Protein AF-A0A945HHT9-F1 (afdb_monomer)

Structure (mmCIF, N/CA/C/O backbone):
data_AF-A0A945HHT9-F1
#
_entry.id   AF-A0A945HHT9-F1
#
loop_
_atom_site.group_PDB
_atom_site.id
_atom_site.type_symbol
_atom_site.label_atom_id
_atom_site.label_alt_id
_atom_site.label_comp_id
_atom_site.label_asym_id
_atom_site.label_entity_id
_atom_site.label_seq_id
_atom_site.pdbx_PDB_ins_code
_atom_site.Cartn_x
_atom_site.Cartn_y
_atom_site.Cartn_z
_atom_site.occupancy
_atom_site.B_iso_or_equiv
_atom_site.auth_seq_id
_atom_site.auth_comp_id
_atom_site.auth_asym_id
_atom_site.auth_atom_id
_atom_site.pdbx_PDB_model_num
ATOM 1 N N . CYS A 1 1 ? -1.616 1.714 -22.280 1.00 90.00 1 CYS A N 1
ATOM 2 C CA . CYS A 1 1 ? -0.547 2.684 -21.944 1.00 90.00 1 CYS A CA 1
ATOM 3 C C . CYS A 1 1 ? 0.685 2.383 -22.790 1.00 90.00 1 CYS A C 1
ATOM 5 O O . CYS A 1 1 ? 0.925 1.208 -23.025 1.00 90.00 1 CYS A O 1
ATOM 7 N N . HIS A 1 2 ? 1.462 3.390 -23.207 1.00 92.81 2 HIS A N 1
ATOM 8 C CA . HIS A 1 2 ? 2.742 3.173 -23.911 1.00 92.81 2 HIS A CA 1
ATOM 9 C C . HIS A 1 2 ? 3.872 2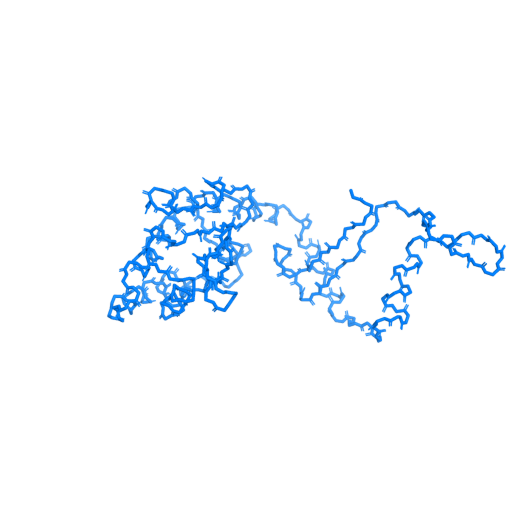.733 -22.960 1.00 92.81 2 HIS A C 1
ATOM 11 O O . HIS A 1 2 ? 4.719 1.923 -23.316 1.00 92.81 2 HIS A O 1
ATOM 17 N N . VAL A 1 3 ? 3.865 3.262 -21.731 1.00 96.44 3 VAL A N 1
ATOM 18 C CA . VAL A 1 3 ? 4.835 2.967 -20.667 1.00 96.44 3 VAL A CA 1
ATOM 19 C C . VAL A 1 3 ? 4.071 2.736 -19.366 1.00 96.44 3 VAL A C 1
ATOM 21 O O . VAL A 1 3 ? 3.060 3.399 -19.115 1.00 96.44 3 VAL A O 1
ATOM 24 N N . VAL A 1 4 ? 4.545 1.804 -18.541 1.00 97.94 4 VAL A N 1
ATOM 25 C CA . VAL A 1 4 ? 4.015 1.520 -17.202 1.00 97.94 4 VAL A CA 1
ATOM 26 C C . VAL A 1 4 ? 5.151 1.630 -16.195 1.00 97.94 4 VAL A C 1
ATOM 28 O O . VAL A 1 4 ? 6.163 0.945 -16.317 1.00 97.94 4 VAL A O 1
ATOM 31 N N . THR A 1 5 ? 4.987 2.470 -15.178 1.00 98.12 5 THR A N 1
ATOM 32 C CA . THR A 1 5 ? 5.901 2.512 -14.034 1.00 98.12 5 THR A CA 1
ATOM 33 C C . THR A 1 5 ? 5.236 1.880 -12.823 1.00 98.12 5 THR A C 1
ATOM 35 O O . THR A 1 5 ? 4.020 1.946 -12.649 1.00 98.12 5 THR A O 1
ATOM 38 N N . THR A 1 6 ? 6.022 1.220 -11.981 1.00 98.38 6 THR A N 1
ATOM 39 C CA . THR A 1 6 ? 5.491 0.613 -10.759 1.00 98.38 6 THR A CA 1
ATOM 40 C C . THR A 1 6 ? 6.557 0.503 -9.684 1.00 98.38 6 THR A C 1
ATOM 42 O O . THR A 1 6 ? 7.753 0.449 -9.970 1.00 98.38 6 THR A O 1
ATOM 45 N N . THR A 1 7 ? 6.116 0.459 -8.430 1.00 98.31 7 THR A N 1
ATOM 46 C CA . THR A 1 7 ? 6.968 0.117 -7.292 1.00 98.31 7 THR A CA 1
ATOM 47 C C . THR A 1 7 ? 6.875 -1.363 -6.973 1.00 98.31 7 THR A C 1
ATOM 49 O O . THR A 1 7 ? 5.791 -1.933 -7.028 1.00 98.31 7 THR A O 1
ATOM 52 N N . THR A 1 8 ? 7.966 -1.959 -6.508 1.00 98.31 8 THR A N 1
ATOM 53 C CA . THR A 1 8 ? 8.017 -3.406 -6.250 1.00 98.31 8 THR A CA 1
ATOM 54 C C . THR A 1 8 ? 7.592 -3.829 -4.841 1.00 98.31 8 THR A C 1
ATOM 56 O O . THR A 1 8 ? 7.413 -5.013 -4.614 1.00 98.31 8 THR A O 1
ATOM 59 N N . HIS A 1 9 ? 7.377 -2.896 -3.906 1.00 97.38 9 HIS A N 1
ATOM 60 C CA . HIS A 1 9 ? 7.215 -3.190 -2.467 1.00 97.38 9 HIS A CA 1
ATOM 61 C C . HIS A 1 9 ? 5.794 -3.088 -1.903 1.00 97.38 9 HIS A C 1
ATOM 63 O O . HIS A 1 9 ? 5.598 -3.300 -0.712 1.00 97.38 9 HIS A O 1
ATOM 69 N N . LYS A 1 10 ? 4.813 -2.663 -2.706 1.00 97.44 10 LYS A N 1
ATOM 70 C CA . LYS A 1 10 ? 3.432 -2.482 -2.232 1.00 97.44 10 LYS A CA 1
ATOM 71 C C . LYS A 1 10 ? 2.663 -3.797 -2.350 1.00 97.44 10 LYS A C 1
ATOM 73 O O . LYS A 1 10 ? 3.053 -4.794 -1.760 1.00 97.44 10 LYS A O 1
ATOM 78 N N . THR A 1 11 ? 1.610 -3.830 -3.160 1.00 97.38 11 THR A N 1
ATOM 79 C CA . THR A 1 11 ? 0.825 -5.043 -3.413 1.00 97.38 11 THR A CA 1
ATOM 80 C C . THR A 1 11 ? 1.652 -6.172 -4.029 1.00 97.38 11 THR A C 1
ATOM 82 O O . THR A 1 11 ? 1.325 -7.325 -3.798 1.00 97.38 11 THR A O 1
ATOM 85 N N . LEU A 1 12 ? 2.753 -5.856 -4.728 1.00 97.25 12 LEU A N 1
ATOM 86 C CA . LEU A 1 12 ? 3.697 -6.846 -5.266 1.00 97.25 12 LEU A CA 1
ATOM 87 C C . LEU A 1 12 ? 4.582 -7.517 -4.193 1.00 97.25 12 LEU A C 1
ATOM 89 O O . LEU A 1 12 ? 5.255 -8.492 -4.493 1.00 97.25 12 LEU A O 1
ATOM 93 N N . ARG A 1 13 ? 4.596 -7.002 -2.954 1.00 95.88 13 ARG A N 1
ATOM 94 C CA . ARG A 1 13 ? 5.267 -7.606 -1.784 1.00 95.88 13 ARG A CA 1
ATOM 95 C C . ARG A 1 13 ? 6.780 -7.874 -1.935 1.00 95.88 13 ARG A C 1
ATOM 97 O O . ARG A 1 13 ? 7.355 -8.633 -1.167 1.00 95.88 13 ARG A O 1
ATOM 104 N N . GLY A 1 14 ? 7.445 -7.227 -2.887 1.00 96.75 14 GLY A N 1
ATOM 105 C CA . GLY A 1 14 ? 8.888 -7.325 -3.097 1.00 96.75 14 GLY A CA 1
ATOM 106 C C . GLY A 1 14 ? 9.713 -6.276 -2.337 1.00 96.75 14 GLY A C 1
ATOM 107 O O . GLY A 1 14 ? 9.210 -5.568 -1.460 1.00 96.75 14 GLY A O 1
ATOM 108 N N . PRO A 1 15 ? 11.002 -6.112 -2.682 1.00 98.06 15 PRO A N 1
ATOM 109 C CA . PRO A 1 15 ? 11.867 -5.121 -2.047 1.00 98.06 15 PRO A CA 1
ATOM 110 C C . PRO A 1 15 ? 11.505 -3.694 -2.478 1.00 98.06 15 PRO A C 1
ATOM 112 O O . PRO A 1 15 ? 10.834 -3.468 -3.492 1.00 98.06 15 PRO A O 1
ATOM 115 N N . ARG A 1 16 ? 12.001 -2.689 -1.746 1.00 98.31 16 ARG A N 1
ATOM 116 C CA . ARG A 1 16 ? 11.852 -1.276 -2.129 1.00 98.31 16 ARG A CA 1
ATOM 117 C C . ARG A 1 16 ? 12.629 -0.982 -3.415 1.00 98.31 16 ARG A C 1
ATOM 119 O O . ARG A 1 16 ? 13.850 -0.967 -3.428 1.00 98.31 16 ARG A O 1
ATOM 126 N N . GLY A 1 17 ? 11.901 -0.712 -4.493 1.00 97.31 17 GLY A N 1
ATOM 127 C CA . GLY A 1 17 ? 12.448 -0.293 -5.778 1.00 97.31 17 GLY A CA 1
ATOM 128 C C . GLY A 1 17 ? 11.341 0.056 -6.77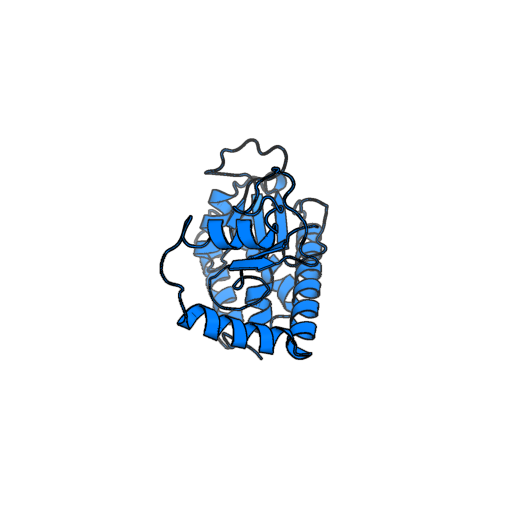2 1.00 97.31 17 GLY A C 1
ATOM 129 O O . GLY A 1 17 ? 10.156 0.042 -6.419 1.00 97.31 17 GLY A O 1
ATOM 130 N N . GLY A 1 18 ? 11.742 0.371 -8.004 1.00 97.38 18 GLY A N 1
ATOM 131 C CA . GLY A 1 18 ? 10.841 0.658 -9.119 1.00 97.38 18 GLY A CA 1
ATOM 132 C C . GLY A 1 18 ? 11.159 -0.144 -10.381 1.00 97.38 18 GLY A C 1
ATOM 133 O O . GLY A 1 18 ? 12.223 -0.769 -10.475 1.00 97.38 18 GLY A O 1
ATOM 134 N N . LEU A 1 19 ? 10.218 -0.114 -11.322 1.00 97.81 19 LEU A N 1
ATOM 135 C CA . LEU A 1 19 ? 10.317 -0.629 -12.687 1.00 97.81 19 LEU A CA 1
ATOM 136 C C . LEU A 1 19 ? 9.775 0.416 -13.664 1.00 97.81 19 LEU A C 1
ATOM 138 O O . LEU A 1 19 ? 8.817 1.125 -13.340 1.00 97.81 19 LEU A O 1
ATOM 142 N N . ILE A 1 20 ? 10.357 0.454 -14.860 1.00 98.12 20 ILE A N 1
ATOM 143 C CA . ILE A 1 20 ? 9.815 1.143 -16.030 1.00 98.12 20 ILE A CA 1
ATOM 144 C C . ILE A 1 20 ? 9.667 0.077 -17.110 1.00 98.12 20 ILE A C 1
ATOM 146 O O . ILE A 1 20 ? 10.656 -0.507 -17.542 1.00 98.12 20 ILE A O 1
ATOM 150 N N . LEU A 1 21 ? 8.428 -0.218 -17.483 1.00 97.12 21 LEU A N 1
ATOM 151 C CA . LEU A 1 21 ? 8.07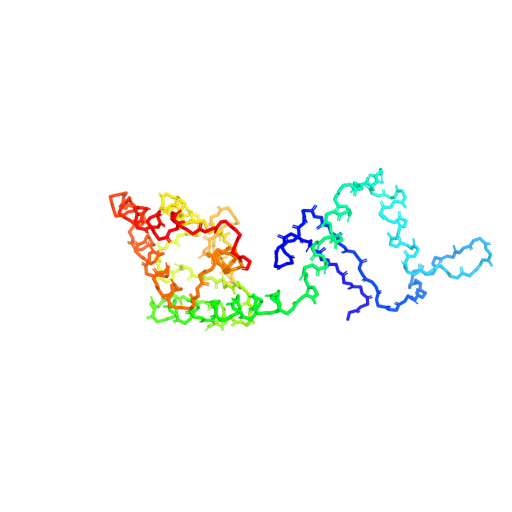5 -1.252 -18.444 1.00 97.12 21 LEU A CA 1
ATOM 152 C C . LEU A 1 21 ? 7.534 -0.599 -19.709 1.00 97.12 21 LEU A C 1
ATOM 154 O O . LEU A 1 21 ? 6.759 0.359 -19.654 1.00 97.12 21 LEU A O 1
ATOM 158 N N . MET A 1 22 ? 7.923 -1.157 -20.844 1.00 95.75 22 MET A N 1
ATOM 159 C CA . MET A 1 22 ? 7.458 -0.771 -22.166 1.00 95.75 22 MET A CA 1
ATOM 160 C C . MET A 1 22 ? 7.027 -2.048 -22.874 1.00 95.75 22 MET A C 1
ATOM 162 O O . MET A 1 22 ? 7.782 -3.016 -22.876 1.00 95.75 22 MET A O 1
ATOM 166 N N . GLY A 1 23 ? 5.797 -2.065 -23.387 1.00 91.38 23 GLY A N 1
ATOM 167 C CA . GLY A 1 23 ? 5.263 -3.237 -24.081 1.00 91.38 23 GLY A CA 1
ATOM 168 C C . GLY A 1 23 ? 5.940 -3.416 -25.435 1.00 91.38 23 GLY A C 1
ATOM 169 O O . GLY A 1 23 ? 6.723 -4.338 -25.626 1.00 91.38 23 GLY A O 1
ATOM 170 N N . GLU A 1 24 ? 5.668 -2.489 -26.349 1.00 94.56 24 GLU A N 1
ATOM 171 C CA . GLU A 1 24 ? 6.334 -2.405 -27.646 1.00 94.56 24 GLU A CA 1
ATOM 172 C C . GLU A 1 24 ? 7.241 -1.173 -27.670 1.00 94.56 24 GLU A C 1
ATOM 174 O O . GLU A 1 24 ? 6.836 -0.094 -27.232 1.00 94.56 24 GLU A O 1
ATOM 179 N N . ASP A 1 25 ? 8.473 -1.339 -28.151 1.00 96.31 25 ASP A N 1
ATOM 180 C CA . ASP A 1 25 ? 9.432 -0.244 -28.278 1.00 96.31 25 ASP A CA 1
ATOM 181 C C . ASP A 1 25 ? 9.244 0.498 -29.604 1.00 96.31 25 ASP A C 1
ATOM 183 O O . ASP A 1 25 ? 9.200 -0.099 -30.679 1.00 96.31 25 ASP A O 1
ATOM 187 N N . PHE A 1 26 ? 9.158 1.822 -29.536 1.00 96.38 26 PHE A N 1
ATOM 188 C CA . PHE A 1 26 ? 8.764 2.674 -30.657 1.00 96.38 26 PHE A CA 1
ATOM 189 C C . PHE A 1 26 ? 9.753 3.820 -30.871 1.00 96.38 26 PHE A C 1
ATOM 191 O O . PHE A 1 26 ? 10.607 4.105 -30.029 1.00 96.38 26 PHE A O 1
ATOM 198 N N . GLU A 1 27 ? 9.667 4.474 -32.029 1.00 97.12 27 GLU A N 1
ATOM 199 C CA . GLU A 1 27 ? 10.496 5.646 -32.308 1.00 97.12 27 GLU A CA 1
ATOM 200 C C . GLU A 1 27 ? 10.128 6.804 -31.389 1.00 97.12 27 GLU A C 1
ATOM 202 O O . GLU A 1 27 ? 8.952 7.112 -31.193 1.00 97.12 27 GLU A O 1
ATOM 207 N N . ASN A 1 28 ? 11.133 7.475 -30.829 1.00 95.44 28 ASN A N 1
ATOM 208 C CA . ASN A 1 28 ? 10.851 8.594 -29.944 1.00 95.44 28 ASN A CA 1
ATOM 209 C C . ASN A 1 28 ? 10.102 9.726 -30.686 1.00 95.44 28 ASN A C 1
ATOM 211 O O . ASN A 1 28 ? 10.505 10.111 -31.788 1.00 95.44 28 ASN A O 1
ATOM 215 N N . PRO A 1 29 ? 9.071 10.332 -30.069 1.00 95.12 29 PRO A N 1
ATOM 216 C CA . PRO A 1 29 ? 8.273 11.383 -30.703 1.00 95.12 29 PRO A CA 1
ATOM 217 C C . PRO A 1 29 ? 8.985 12.746 -30.740 1.00 95.12 29 PRO A C 1
ATOM 219 O O . PRO A 1 29 ? 8.449 13.709 -31.278 1.00 95.12 29 PRO A O 1
ATOM 222 N N . PHE A 1 30 ? 10.186 12.851 -30.163 1.00 96.50 30 PHE A N 1
ATOM 223 C CA . PHE A 1 30 ? 10.922 14.107 -29.999 1.00 96.50 30 PHE A CA 1
ATOM 224 C C . PHE A 1 30 ? 11.880 14.400 -31.162 1.00 96.50 30 PHE A C 1
ATOM 226 O O . PHE A 1 30 ? 12.620 15.380 -31.122 1.00 96.50 30 PHE A O 1
ATOM 233 N N . GLY A 1 31 ? 11.920 13.532 -32.179 1.00 96.44 31 GLY A N 1
ATOM 234 C CA . GLY A 1 31 ? 12.817 13.685 -33.324 1.00 96.44 31 GLY A CA 1
ATOM 235 C C . GLY A 1 31 ? 14.297 13.484 -32.982 1.00 96.44 31 GLY A C 1
ATOM 236 O O . GLY A 1 31 ? 15.161 13.829 -33.790 1.00 96.44 31 GLY A O 1
ATOM 237 N N . LEU A 1 32 ? 14.616 12.934 -31.802 1.00 96.69 32 LEU A N 1
ATOM 238 C CA . LEU A 1 32 ? 15.996 12.721 -31.374 1.00 96.69 32 LEU A CA 1
ATOM 239 C C . LEU A 1 32 ? 16.617 11.595 -32.197 1.00 96.69 32 LEU A C 1
ATOM 241 O O . LEU A 1 32 ? 16.108 10.473 -32.227 1.00 96.69 32 LEU A O 1
ATOM 245 N N . LYS A 1 33 ? 17.736 11.894 -32.852 1.00 97.12 33 LYS A N 1
ATOM 246 C CA . LYS A 1 33 ? 18.411 10.980 -33.775 1.00 97.12 33 LYS A CA 1
ATOM 247 C C . LYS A 1 33 ? 19.726 10.454 -33.208 1.00 97.12 33 LYS A C 1
ATOM 249 O O . LYS A 1 33 ? 20.361 11.069 -32.348 1.00 97.12 33 LYS A O 1
ATOM 254 N N . LEU A 1 34 ? 20.124 9.281 -33.681 1.00 93.94 34 LEU A N 1
ATOM 255 C CA . LEU A 1 34 ? 21.485 8.772 -33.588 1.00 93.94 34 LEU A CA 1
ATOM 256 C C . LEU A 1 34 ? 22.391 9.539 -34.567 1.00 93.94 34 LEU A C 1
ATOM 258 O O . LEU A 1 34 ? 21.921 10.256 -35.449 1.00 93.94 34 LEU A O 1
ATOM 262 N N . LYS A 1 35 ? 23.713 9.371 -34.435 1.00 94.19 35 LYS A N 1
ATOM 263 C CA . LYS A 1 35 ? 24.693 10.032 -35.321 1.00 94.19 35 LYS A CA 1
ATOM 264 C C . LYS A 1 35 ? 24.531 9.651 -36.799 1.00 94.19 35 LYS A C 1
ATOM 266 O O . LYS A 1 35 ? 24.884 10.437 -37.664 1.00 94.19 35 LYS A O 1
ATOM 271 N N . ASN A 1 36 ? 23.983 8.470 -37.080 1.00 95.12 36 ASN A N 1
ATOM 272 C CA . ASN A 1 36 ? 23.690 7.985 -38.432 1.00 95.12 36 ASN A CA 1
ATOM 273 C C . ASN A 1 36 ? 22.358 8.524 -39.005 1.00 95.12 36 ASN A C 1
ATOM 275 O O . ASN A 1 36 ? 21.948 8.105 -40.081 1.00 95.12 36 ASN A O 1
ATOM 279 N N . GLY A 1 37 ? 21.658 9.411 -38.288 1.00 95.06 37 GLY A N 1
ATOM 280 C CA . GLY A 1 37 ? 20.418 10.043 -38.741 1.00 95.06 37 GLY A CA 1
ATOM 281 C C . GLY A 1 37 ? 19.130 9.256 -38.472 1.00 95.06 37 GLY A C 1
ATOM 282 O O . GLY A 1 37 ? 18.051 9.830 -38.643 1.00 95.06 37 GLY A O 1
ATOM 283 N N . SER A 1 38 ? 19.198 8.000 -38.010 1.00 96.00 38 SER A N 1
ATOM 284 C CA . SER A 1 38 ? 18.002 7.248 -37.605 1.00 96.00 38 SER A CA 1
ATOM 285 C C . SER A 1 38 ? 17.458 7.765 -36.272 1.00 96.00 38 SER A C 1
ATOM 287 O O . SER A 1 38 ? 18.212 8.285 -35.447 1.00 96.00 38 SER A O 1
ATOM 289 N N . LEU A 1 39 ? 16.155 7.626 -36.032 1.00 97.19 39 LEU A N 1
ATOM 290 C CA . LEU A 1 39 ? 15.566 7.989 -34.744 1.00 97.19 39 LEU A CA 1
ATOM 291 C C . LEU A 1 39 ? 16.070 7.054 -33.632 1.00 97.19 39 LEU A C 1
ATOM 293 O O . LEU A 1 39 ? 16.422 5.896 -33.863 1.00 97.19 39 LEU A O 1
ATOM 297 N N . LYS A 1 40 ? 16.188 7.596 -32.417 1.00 96.75 40 LYS A N 1
ATOM 298 C CA . LYS A 1 40 ? 16.427 6.794 -31.216 1.00 96.75 40 LYS A CA 1
ATOM 299 C C . LYS A 1 40 ? 15.131 6.087 -30.825 1.00 96.75 40 LYS A C 1
ATOM 301 O O . LYS A 1 40 ? 14.069 6.710 -30.787 1.00 96.75 40 LYS A O 1
ATOM 306 N N . LYS A 1 41 ? 15.230 4.827 -30.418 1.00 97.06 41 LYS A N 1
ATOM 307 C CA . LYS A 1 41 ? 14.116 4.150 -29.754 1.00 97.06 41 LYS A CA 1
ATOM 308 C C . LYS A 1 41 ? 13.766 4.822 -28.429 1.00 97.06 41 LYS A C 1
ATOM 310 O O . LYS A 1 41 ? 14.643 5.367 -27.749 1.00 97.06 41 LYS A O 1
ATOM 315 N N . MET A 1 42 ? 12.495 4.770 -28.046 1.00 97.31 42 MET A N 1
ATOM 316 C CA . MET A 1 42 ? 12.024 5.328 -26.783 1.00 97.31 42 MET A CA 1
ATOM 317 C C . MET A 1 42 ? 12.676 4.615 -25.589 1.00 97.31 42 MET A C 1
ATOM 319 O O . MET A 1 42 ? 13.069 5.281 -24.629 1.00 97.31 42 MET A O 1
ATOM 323 N N . SER A 1 43 ? 12.896 3.298 -25.673 1.00 96.62 43 SER A N 1
ATOM 324 C CA . SER A 1 43 ? 13.652 2.539 -24.664 1.00 96.62 43 SER A CA 1
ATOM 325 C C . SER A 1 43 ? 15.060 3.101 -24.426 1.00 96.62 43 SER A C 1
ATOM 327 O O . SER A 1 43 ? 15.493 3.232 -23.281 1.00 96.62 43 SER A O 1
ATOM 329 N N . SER A 1 44 ? 15.758 3.515 -25.490 1.00 96.50 44 SER A N 1
ATOM 330 C CA . SER A 1 44 ? 17.092 4.115 -25.399 1.00 96.50 44 SER A CA 1
ATOM 331 C C . SER A 1 44 ? 17.059 5.427 -24.621 1.00 96.50 44 SER A C 1
ATOM 333 O O . SER A 1 44 ? 17.925 5.658 -23.778 1.00 96.50 44 SER A O 1
ATOM 335 N N . LEU A 1 45 ? 16.045 6.266 -24.852 1.00 97.06 45 LEU A N 1
ATOM 336 C CA . LEU A 1 45 ? 15.885 7.514 -24.107 1.00 97.06 45 LEU A CA 1
ATOM 337 C C . LEU A 1 45 ? 15.587 7.266 -22.627 1.00 97.06 45 LEU A C 1
ATOM 339 O O . LEU A 1 45 ? 16.169 7.935 -21.777 1.00 97.06 45 LEU A O 1
ATOM 343 N N . ILE A 1 46 ? 14.726 6.294 -22.314 1.00 97.06 46 ILE A N 1
ATOM 344 C CA . ILE A 1 46 ? 14.407 5.920 -20.929 1.00 97.06 46 ILE A CA 1
ATOM 345 C C . ILE A 1 46 ? 15.651 5.390 -20.213 1.00 97.06 46 ILE A C 1
ATOM 347 O O . ILE A 1 46 ? 15.961 5.848 -19.115 1.00 97.06 46 ILE A O 1
ATOM 351 N N . ASN A 1 47 ? 16.389 4.471 -20.838 1.00 97.25 47 ASN A N 1
ATOM 352 C CA . ASN A 1 47 ? 17.606 3.911 -20.253 1.00 97.25 47 ASN A CA 1
ATOM 353 C C . ASN A 1 47 ? 18.647 5.004 -19.994 1.00 97.25 47 ASN A C 1
ATOM 355 O O . ASN A 1 47 ? 19.184 5.059 -18.893 1.00 97.25 47 ASN A O 1
ATOM 359 N N . LEU A 1 48 ? 18.854 5.921 -20.949 1.00 96.75 48 LEU A N 1
ATOM 360 C CA . LEU A 1 48 ? 19.756 7.068 -20.784 1.00 96.75 48 LEU A CA 1
ATOM 361 C C . LEU A 1 48 ? 19.310 8.019 -19.668 1.00 96.75 48 LEU A C 1
ATOM 363 O O . LEU A 1 48 ? 20.152 8.550 -18.944 1.00 96.75 48 LEU A O 1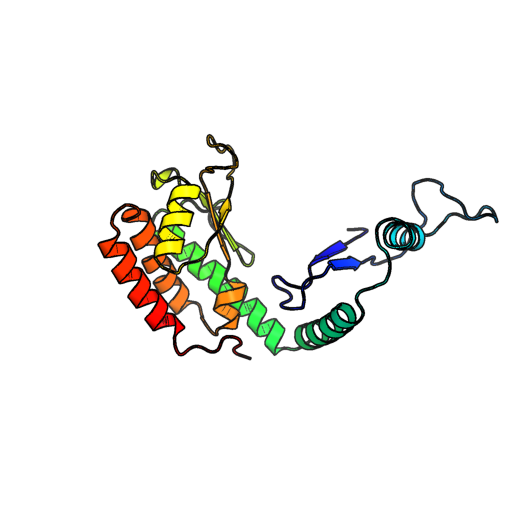
ATOM 367 N N . ALA A 1 49 ? 18.000 8.232 -19.515 1.00 97.38 49 ALA A N 1
ATOM 368 C CA . ALA A 1 49 ? 17.455 9.038 -18.430 1.00 97.38 49 ALA A CA 1
ATOM 369 C C . ALA A 1 49 ? 17.705 8.390 -17.059 1.00 97.38 49 ALA A C 1
ATOM 371 O O . ALA A 1 49 ? 17.964 9.109 -16.097 1.00 97.38 49 ALA A O 1
ATOM 372 N N . VAL A 1 50 ? 17.676 7.058 -16.955 1.00 97.94 50 VAL A N 1
ATOM 373 C CA . VAL A 1 50 ? 18.059 6.349 -15.724 1.00 97.94 50 VAL A CA 1
ATOM 374 C C . VAL A 1 50 ? 19.566 6.456 -15.508 1.00 97.94 50 VAL A C 1
ATOM 376 O O . VAL A 1 50 ? 19.989 7.058 -14.527 1.00 97.94 50 VAL A O 1
ATOM 379 N N . PHE A 1 51 ? 20.367 5.942 -16.440 1.00 97.56 51 PHE A N 1
ATOM 380 C CA . PHE A 1 51 ? 21.825 5.995 -16.403 1.00 97.56 51 PHE A CA 1
ATOM 381 C C . PHE A 1 51 ? 22.377 6.347 -17.794 1.00 97.56 51 PHE A C 1
ATOM 383 O O . PHE A 1 51 ? 22.033 5.683 -18.773 1.00 97.56 51 PHE A O 1
ATOM 390 N N . PRO A 1 52 ? 23.266 7.346 -17.918 1.00 96.75 52 PRO A N 1
ATOM 391 C CA . PRO A 1 52 ? 23.920 8.109 -16.849 1.00 96.75 52 PRO A CA 1
ATOM 392 C C . PRO A 1 52 ? 23.124 9.337 -16.362 1.00 96.75 52 PRO A C 1
ATOM 394 O O . PRO A 1 52 ? 23.686 10.188 -15.683 1.00 96.75 52 PRO A O 1
ATOM 397 N N . GLY A 1 53 ? 21.848 9.482 -16.741 1.00 97.44 53 GLY A N 1
ATOM 398 C CA . GLY A 1 53 ? 21.078 10.709 -16.516 1.00 97.44 53 GLY A CA 1
ATOM 399 C C . GLY A 1 53 ? 20.826 11.065 -15.048 1.00 97.44 53 GLY A C 1
ATOM 400 O O . GLY A 1 53 ? 21.216 12.142 -14.609 1.00 97.44 53 GLY A O 1
ATOM 401 N N . ASN A 1 54 ? 20.142 10.193 -14.300 1.00 97.75 54 ASN A N 1
ATOM 402 C CA . ASN A 1 54 ? 19.683 10.495 -12.934 1.00 97.75 54 ASN A CA 1
ATOM 403 C C . ASN A 1 54 ? 20.319 9.615 -11.852 1.00 97.75 54 ASN A C 1
ATOM 405 O O . ASN A 1 54 ? 20.298 9.978 -10.677 1.00 97.75 54 ASN A O 1
ATOM 409 N N . GLN A 1 55 ? 20.821 8.437 -12.212 1.00 97.88 55 GLN A N 1
ATOM 410 C CA . GLN A 1 55 ? 21.352 7.449 -11.277 1.00 97.88 55 GLN A CA 1
ATOM 411 C C . GLN A 1 55 ? 22.797 7.081 -11.618 1.00 97.88 55 GLN A C 1
ATOM 413 O O . GLN A 1 55 ? 23.254 7.273 -12.742 1.00 97.88 55 GLN A O 1
ATOM 418 N N . GLY A 1 56 ? 23.505 6.555 -10.613 1.00 97.25 56 GLY A N 1
ATOM 419 C CA . GLY A 1 56 ? 24.843 5.978 -10.739 1.00 97.25 56 GLY A CA 1
ATOM 420 C C . GLY A 1 56 ? 24.797 4.451 -10.837 1.00 97.25 56 GLY A C 1
ATOM 421 O O . GLY A 1 56 ? 24.010 3.892 -11.596 1.00 97.25 56 GLY A O 1
ATOM 422 N N . GLY A 1 57 ? 25.642 3.773 -10.055 1.00 97.19 57 GLY A N 1
ATOM 423 C CA . GLY A 1 57 ? 25.706 2.310 -10.036 1.00 97.19 57 GLY A CA 1
ATOM 424 C C . GLY A 1 57 ? 24.393 1.651 -9.569 1.00 97.19 57 GLY A C 1
ATOM 425 O O . GLY A 1 57 ? 23.782 2.131 -8.608 1.00 97.19 57 GLY A O 1
ATOM 426 N N . PRO A 1 58 ? 23.952 0.557 -10.216 1.00 97.44 58 PRO A N 1
ATOM 427 C CA . PRO A 1 58 ? 22.741 -0.160 -9.831 1.00 97.44 58 PRO A CA 1
ATOM 428 C C . PRO A 1 58 ? 22.883 -0.861 -8.471 1.00 97.44 58 PRO A C 1
ATOM 430 O O . PRO A 1 58 ? 23.961 -1.294 -8.065 1.00 97.44 58 PRO A O 1
ATOM 433 N N . LEU A 1 59 ? 21.759 -1.021 -7.768 1.00 98.12 59 LEU A N 1
ATOM 434 C CA . LEU A 1 59 ? 21.691 -1.771 -6.511 1.00 98.12 59 LEU A CA 1
ATOM 435 C C . LEU A 1 59 ? 21.413 -3.254 -6.795 1.00 98.12 59 LEU A C 1
ATOM 437 O O . LEU A 1 59 ? 20.271 -3.707 -6.700 1.00 98.12 59 LEU A O 1
ATOM 441 N N . GLU A 1 60 ? 22.456 -4.012 -7.138 1.00 98.38 60 GLU A N 1
ATOM 442 C CA . GLU A 1 60 ? 22.328 -5.414 -7.579 1.00 98.38 60 GLU A CA 1
ATOM 443 C C . GLU A 1 60 ? 21.622 -6.324 -6.561 1.00 98.38 60 GLU A C 1
ATOM 445 O O . GLU A 1 60 ? 20.798 -7.158 -6.926 1.00 98.38 60 GLU A O 1
ATOM 450 N N . HIS A 1 61 ? 21.835 -6.104 -5.262 1.00 98.31 61 HIS A N 1
ATOM 451 C CA . HIS A 1 61 ? 21.130 -6.833 -4.201 1.00 98.31 61 HIS A CA 1
ATOM 452 C C . HIS A 1 61 ? 19.606 -6.599 -4.226 1.00 98.31 61 HIS A C 1
ATOM 454 O O . HIS A 1 61 ? 18.827 -7.516 -3.966 1.00 98.31 61 HIS A O 1
ATOM 460 N N . VAL A 1 62 ? 19.155 -5.392 -4.591 1.00 98.50 62 VAL A N 1
ATOM 461 C CA . VAL A 1 62 ? 17.726 -5.089 -4.768 1.00 98.50 62 VAL A CA 1
ATOM 462 C C . VAL A 1 62 ? 17.201 -5.720 -6.057 1.00 98.50 62 VAL A C 1
ATOM 464 O O . VAL A 1 62 ? 16.071 -6.203 -6.073 1.00 98.50 62 VAL A O 1
ATOM 467 N N . ILE A 1 63 ? 17.995 -5.735 -7.131 1.00 98.56 63 ILE A N 1
ATOM 468 C CA . ILE A 1 63 ? 17.626 -6.388 -8.398 1.00 98.56 63 ILE A CA 1
ATOM 469 C C . ILE A 1 63 ? 17.437 -7.896 -8.181 1.00 98.56 63 ILE A C 1
ATOM 471 O O . ILE A 1 63 ? 16.400 -8.437 -8.568 1.00 98.56 63 ILE A O 1
ATOM 475 N N . ALA A 1 64 ? 18.356 -8.552 -7.470 1.00 98.56 64 ALA A N 1
ATOM 476 C CA . ALA A 1 64 ? 18.232 -9.960 -7.097 1.00 98.56 64 ALA A CA 1
ATOM 477 C C . ALA A 1 64 ? 16.976 -10.225 -6.245 1.00 98.56 64 ALA A C 1
ATOM 479 O O . ALA A 1 64 ? 16.199 -11.131 -6.546 1.00 98.56 64 ALA A O 1
ATOM 480 N N . ALA A 1 65 ? 16.708 -9.392 -5.234 1.00 98.50 65 ALA A N 1
ATOM 481 C CA . ALA A 1 65 ? 15.505 -9.524 -4.409 1.00 98.50 65 ALA A CA 1
ATOM 482 C C . ALA A 1 65 ? 14.199 -9.311 -5.206 1.00 98.50 65 ALA A C 1
ATOM 484 O O . ALA A 1 65 ? 13.188 -9.951 -4.913 1.00 98.50 65 ALA A O 1
ATOM 485 N N . LYS A 1 66 ? 14.199 -8.458 -6.243 1.00 98.50 66 LYS A N 1
ATOM 486 C CA . LYS A 1 66 ? 13.049 -8.315 -7.155 1.00 98.50 66 LYS A CA 1
ATOM 487 C C . LYS A 1 66 ? 12.791 -9.603 -7.931 1.00 98.50 66 LYS A C 1
ATOM 489 O O . LYS A 1 66 ? 11.634 -9.977 -8.072 1.00 98.50 66 LYS A O 1
ATOM 494 N N . ALA A 1 67 ? 13.838 -10.287 -8.397 1.00 98.31 67 ALA A N 1
ATOM 495 C CA . ALA A 1 67 ? 13.687 -11.548 -9.121 1.00 98.31 67 ALA A CA 1
ATOM 496 C C . ALA A 1 67 ? 12.992 -12.622 -8.264 1.00 98.31 67 ALA A C 1
ATOM 498 O O . ALA A 1 67 ? 12.104 -13.315 -8.758 1.00 98.31 67 ALA A O 1
ATOM 499 N N . ILE A 1 68 ? 13.328 -12.702 -6.971 1.00 97.94 68 ILE A N 1
ATOM 500 C CA . ILE A 1 68 ? 12.635 -13.583 -6.018 1.00 97.94 68 ILE A CA 1
ATOM 501 C C . ILE A 1 68 ? 11.161 -13.189 -5.876 1.00 97.94 68 ILE A C 1
ATOM 503 O O . ILE A 1 68 ? 10.287 -14.035 -6.043 1.00 97.94 68 ILE A O 1
ATOM 507 N N . ALA A 1 69 ? 10.872 -11.903 -5.662 1.00 97.50 69 ALA A N 1
ATOM 508 C CA . ALA A 1 69 ? 9.496 -11.423 -5.537 1.00 97.50 69 ALA A CA 1
ATOM 509 C C . ALA A 1 69 ? 8.659 -11.667 -6.805 1.00 97.50 69 ALA A C 1
ATOM 511 O O . ALA A 1 69 ? 7.483 -11.997 -6.712 1.00 97.50 69 ALA A O 1
ATOM 512 N N . PHE A 1 70 ? 9.247 -11.537 -7.999 1.00 98.19 70 PHE A N 1
ATOM 513 C CA . PHE A 1 70 ? 8.550 -11.846 -9.251 1.00 98.19 70 PHE A CA 1
ATOM 514 C C . PHE A 1 70 ? 8.281 -13.339 -9.394 1.00 98.19 70 PHE A C 1
ATOM 516 O O . PHE A 1 70 ? 7.214 -13.709 -9.867 1.00 98.19 70 PHE A O 1
ATOM 523 N N . ARG A 1 71 ? 9.210 -14.196 -8.954 1.00 98.06 71 ARG A N 1
ATOM 524 C CA . ARG A 1 71 ? 8.983 -15.643 -8.920 1.00 98.06 71 ARG A CA 1
ATOM 525 C C . ARG A 1 71 ? 7.821 -16.004 -7.996 1.00 98.06 71 ARG A C 1
ATOM 527 O O . ARG A 1 71 ? 6.995 -16.813 -8.395 1.00 98.06 71 ARG A O 1
ATOM 534 N N . GLU A 1 72 ? 7.738 -15.401 -6.810 1.00 96.19 72 GLU A N 1
ATOM 535 C CA . GLU A 1 72 ? 6.575 -15.562 -5.924 1.00 96.19 72 GLU A CA 1
ATOM 536 C C . GLU A 1 72 ? 5.293 -15.038 -6.575 1.00 96.19 72 GLU A C 1
ATOM 538 O O . GLU A 1 72 ? 4.270 -15.705 -6.538 1.00 96.19 72 GLU A O 1
ATOM 543 N N . ALA A 1 73 ? 5.341 -13.871 -7.222 1.00 97.00 73 ALA A N 1
ATOM 544 C CA . ALA A 1 73 ? 4.166 -13.262 -7.846 1.00 97.00 73 ALA A CA 1
ATOM 545 C C . ALA A 1 73 ? 3.573 -14.076 -9.012 1.00 97.00 73 ALA A C 1
ATOM 547 O O . ALA A 1 73 ? 2.448 -13.808 -9.430 1.00 97.00 73 ALA A O 1
ATOM 548 N N . LEU A 1 74 ? 4.328 -15.042 -9.544 1.00 97.88 74 LEU A N 1
ATOM 549 C CA . LEU A 1 74 ? 3.900 -15.951 -10.607 1.00 97.88 74 LEU A CA 1
ATOM 550 C C . LEU A 1 74 ? 3.218 -17.226 -10.082 1.00 97.88 74 LEU A C 1
ATOM 552 O O . LEU A 1 74 ? 2.814 -18.051 -10.898 1.00 97.88 74 LEU A O 1
ATOM 556 N N . THR A 1 75 ? 3.105 -17.422 -8.763 1.00 97.94 75 THR A N 1
ATOM 557 C CA . THR A 1 75 ? 2.467 -18.616 -8.185 1.00 97.94 75 THR A CA 1
ATOM 558 C C . THR A 1 75 ? 0.961 -18.440 -7.985 1.00 97.94 75 THR A C 1
ATOM 560 O O . THR A 1 75 ? 0.456 -17.326 -7.811 1.00 97.94 75 THR A O 1
ATOM 563 N N . ASP A 1 76 ? 0.238 -19.563 -7.933 1.00 97.44 76 ASP A N 1
ATOM 564 C CA . ASP A 1 76 ? -1.193 -19.579 -7.608 1.00 97.44 76 ASP A CA 1
ATOM 565 C C . ASP A 1 76 ? -1.465 -19.071 -6.184 1.00 97.44 76 ASP A C 1
ATOM 567 O O . ASP A 1 76 ? -2.462 -18.387 -5.954 1.00 97.44 76 ASP A O 1
ATOM 571 N N . ASP A 1 77 ? -0.552 -19.311 -5.237 1.00 95.94 77 ASP A N 1
ATOM 572 C CA . ASP A 1 77 ? -0.658 -18.788 -3.868 1.00 95.94 77 ASP A CA 1
ATOM 573 C C . ASP A 1 77 ? -0.685 -17.257 -3.851 1.00 95.94 77 ASP A C 1
ATOM 575 O O . ASP A 1 77 ? -1.479 -16.648 -3.129 1.00 95.94 77 ASP A O 1
ATOM 579 N N . PHE A 1 78 ? 0.126 -16.605 -4.692 1.00 97.25 78 PHE A N 1
ATOM 580 C CA . PHE A 1 78 ? 0.097 -15.151 -4.811 1.00 97.25 78 PHE A CA 1
ATOM 581 C C . PHE A 1 78 ? -1.206 -14.654 -5.448 1.00 97.25 78 PHE A C 1
ATOM 583 O O . PHE A 1 78 ? -1.751 -13.629 -5.025 1.00 97.25 78 PHE A O 1
ATOM 590 N N . MET A 1 79 ? -1.744 -15.386 -6.428 1.00 97.31 79 MET A N 1
ATOM 591 C CA . MET A 1 79 ? -3.056 -15.081 -6.999 1.00 97.31 79 MET A CA 1
ATOM 592 C C . MET A 1 79 ? -4.165 -15.198 -5.941 1.00 97.31 79 MET A C 1
ATOM 594 O O . MET A 1 79 ? -4.955 -14.263 -5.780 1.00 97.31 79 MET A O 1
ATOM 598 N N . ASN A 1 80 ? -4.182 -16.284 -5.165 1.00 97.56 80 ASN A N 1
ATOM 599 C CA . ASN A 1 80 ? -5.125 -16.499 -4.062 1.00 97.56 80 ASN A CA 1
ATOM 600 C C . ASN A 1 80 ? -5.011 -15.393 -3.005 1.00 97.56 80 ASN A C 1
ATOM 602 O O . ASN A 1 80 ? -6.019 -14.812 -2.598 1.00 97.56 80 ASN A O 1
ATOM 606 N N . TYR A 1 81 ? -3.785 -15.013 -2.636 1.00 97.56 81 TYR A N 1
ATOM 607 C CA . TYR A 1 81 ? -3.520 -13.864 -1.771 1.00 97.56 81 TYR A CA 1
ATOM 608 C C . TYR A 1 81 ? -4.139 -12.572 -2.329 1.00 97.56 81 TYR A C 1
ATOM 610 O O . TYR A 1 81 ? -4.834 -11.859 -1.606 1.00 97.56 81 TYR A O 1
ATOM 618 N N . MET A 1 82 ? -3.948 -12.264 -3.615 1.00 97.88 82 MET A N 1
ATOM 619 C CA . MET A 1 82 ? -4.500 -11.047 -4.224 1.00 97.88 82 MET A CA 1
ATOM 620 C C . MET A 1 82 ? -6.032 -11.059 -4.302 1.00 97.88 82 MET A C 1
ATOM 622 O O . MET A 1 82 ? -6.662 -10.004 -4.159 1.00 97.88 82 MET A O 1
ATOM 626 N N . VAL A 1 83 ? -6.647 -12.230 -4.489 1.00 98.12 83 VAL A N 1
ATOM 627 C CA . VAL A 1 83 ? -8.104 -12.401 -4.382 1.00 98.12 83 VAL A CA 1
ATOM 628 C C . VAL A 1 83 ? -8.567 -12.089 -2.958 1.00 98.12 83 VAL A C 1
ATOM 630 O O . VAL A 1 83 ? -9.454 -11.244 -2.791 1.00 98.12 83 VAL A O 1
ATOM 633 N N . GLN A 1 84 ? -7.900 -12.647 -1.944 1.00 98.50 84 GLN A N 1
ATOM 634 C CA . GLN A 1 84 ? -8.208 -12.391 -0.535 1.00 98.50 84 GLN A CA 1
ATOM 635 C C . GLN A 1 84 ? -8.022 -10.914 -0.160 1.00 98.50 84 GLN A C 1
ATOM 637 O O . GLN A 1 84 ? -8.844 -10.344 0.555 1.00 98.50 84 GLN A O 1
ATOM 642 N N . VAL A 1 85 ? -6.989 -10.239 -0.680 1.00 98.62 85 VAL A N 1
ATOM 643 C CA . VAL A 1 85 ? -6.782 -8.791 -0.483 1.00 98.62 85 VAL A CA 1
ATOM 644 C C . VAL A 1 85 ? -8.009 -8.002 -0.939 1.00 98.62 85 VAL A C 1
ATOM 646 O O . VAL A 1 85 ? -8.479 -7.119 -0.213 1.00 98.62 85 VAL A O 1
ATOM 649 N N . ARG A 1 86 ? -8.552 -8.325 -2.122 1.00 98.38 86 ARG A N 1
ATOM 650 C CA . ARG A 1 86 ? -9.749 -7.664 -2.670 1.00 98.38 86 ARG A CA 1
ATOM 651 C C . ARG A 1 86 ? -11.008 -8.013 -1.882 1.00 98.38 86 ARG A C 1
ATOM 653 O O . ARG A 1 86 ? -11.826 -7.128 -1.643 1.00 98.38 86 ARG A O 1
ATOM 660 N N . GLN A 1 87 ? -11.177 -9.270 -1.478 1.00 98.56 87 GLN A N 1
ATOM 661 C CA . GLN A 1 87 ? -12.314 -9.698 -0.656 1.00 98.56 87 GLN A CA 1
ATOM 662 C C . GLN A 1 87 ? -12.318 -8.992 0.702 1.00 98.56 87 GLN A C 1
ATOM 664 O O . GLN A 1 87 ? -13.332 -8.409 1.089 1.00 98.56 87 GLN A O 1
ATOM 669 N N . ASN A 1 88 ? -11.160 -8.924 1.359 1.00 98.81 88 ASN A N 1
ATOM 670 C CA . ASN A 1 88 ? -10.981 -8.186 2.603 1.00 98.81 88 ASN A CA 1
ATOM 671 C C . ASN A 1 88 ? -11.307 -6.704 2.427 1.00 98.81 88 ASN A C 1
ATOM 673 O O . ASN A 1 88 ? -12.040 -6.139 3.233 1.00 98.81 88 ASN A O 1
ATOM 677 N N . ALA A 1 89 ? -10.810 -6.073 1.358 1.00 98.75 89 ALA A N 1
ATOM 678 C CA . ALA A 1 89 ? -11.071 -4.660 1.107 1.00 98.75 89 ALA A CA 1
ATOM 679 C C . ALA A 1 89 ? -12.571 -4.391 0.907 1.00 98.75 89 ALA A C 1
ATOM 681 O O . ALA A 1 89 ? -13.112 -3.444 1.477 1.00 98.75 89 ALA A O 1
ATOM 682 N N . LYS A 1 90 ? -13.270 -5.266 0.175 1.00 98.44 90 LYS A N 1
ATOM 683 C CA . LYS A 1 90 ? -14.727 -5.190 0.001 1.00 98.44 90 LYS A CA 1
ATOM 684 C C . LYS A 1 90 ? -15.489 -5.415 1.308 1.00 98.44 90 LYS A C 1
ATOM 686 O O . LYS A 1 90 ? -16.461 -4.706 1.553 1.00 98.44 90 LYS A O 1
ATOM 691 N N . SER A 1 91 ? -15.078 -6.379 2.134 1.00 98.56 91 SER A N 1
ATOM 692 C CA . SER A 1 91 ? -15.699 -6.636 3.444 1.00 98.56 91 SER A CA 1
ATOM 693 C C . SER A 1 91 ? -15.529 -5.437 4.381 1.00 98.56 91 SER A C 1
ATOM 695 O O . SER A 1 91 ? -16.509 -4.924 4.922 1.00 98.56 91 SER A O 1
ATOM 697 N N . MET A 1 92 ? -14.301 -4.917 4.478 1.00 98.69 92 MET A N 1
ATOM 698 C CA . MET A 1 92 ? -13.961 -3.730 5.262 1.00 98.69 92 MET A CA 1
ATOM 699 C C . MET A 1 92 ? -14.769 -2.505 4.814 1.00 98.69 92 MET A C 1
ATOM 701 O O . MET A 1 92 ? -15.384 -1.840 5.644 1.00 98.69 92 MET A O 1
ATOM 705 N N . ALA A 1 93 ? -14.841 -2.240 3.505 1.00 98.62 93 ALA A N 1
ATOM 706 C CA . ALA A 1 93 ? -15.615 -1.124 2.966 1.00 98.62 93 ALA A CA 1
ATOM 707 C C . ALA A 1 93 ? -17.116 -1.245 3.285 1.00 98.62 93 ALA A C 1
ATOM 709 O O . ALA A 1 93 ? -17.733 -0.283 3.739 1.00 98.62 93 ALA A O 1
ATOM 710 N N . LYS A 1 94 ? -17.705 -2.437 3.118 1.00 98.25 94 LYS A N 1
ATOM 711 C CA . LYS A 1 94 ? -19.112 -2.679 3.475 1.00 98.25 94 LYS A CA 1
ATOM 712 C C . LYS A 1 94 ? -19.381 -2.405 4.950 1.00 98.25 94 LYS A C 1
ATOM 714 O O . LYS A 1 94 ? -20.417 -1.832 5.275 1.00 98.25 94 LYS A O 1
ATOM 719 N N . GLU A 1 95 ? -18.481 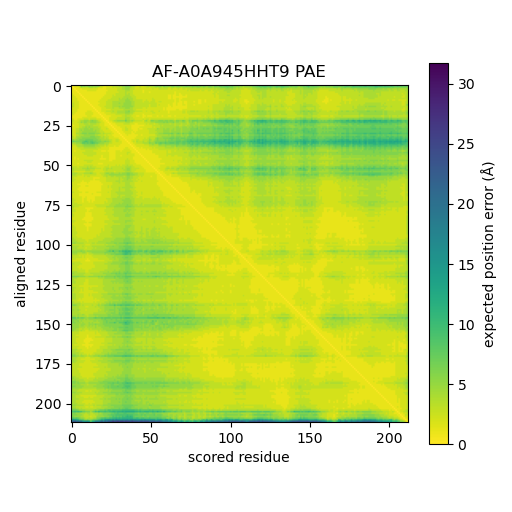-2.816 5.838 1.00 98.56 95 GLU A N 1
ATOM 720 C CA . GLU A 1 95 ? -18.655 -2.590 7.272 1.00 98.56 95 GLU A CA 1
ATOM 721 C C . GLU A 1 95 ? -18.545 -1.106 7.646 1.00 98.56 95 GLU A C 1
ATOM 723 O O . GLU A 1 95 ? -19.354 -0.610 8.428 1.00 98.56 95 GLU A O 1
ATOM 728 N N . PHE A 1 96 ? -17.617 -0.368 7.038 1.00 98.62 96 PHE A N 1
ATOM 729 C CA . PHE A 1 96 ? -17.528 1.083 7.216 1.00 98.62 96 PHE A CA 1
ATOM 730 C C . PHE A 1 96 ? -18.811 1.799 6.770 1.00 98.62 96 PHE A C 1
ATOM 732 O O . PHE A 1 96 ? -19.341 2.620 7.518 1.00 98.62 96 PHE A O 1
ATOM 739 N N . VAL A 1 97 ? -19.362 1.454 5.600 1.00 97.81 97 VAL A N 1
ATOM 740 C CA . VAL A 1 97 ? -20.623 2.042 5.109 1.00 97.81 97 VAL A CA 1
ATOM 741 C C . VAL A 1 97 ? -21.782 1.755 6.067 1.00 97.81 97 VAL A C 1
ATOM 743 O O . VAL A 1 97 ? -22.532 2.667 6.408 1.00 97.81 97 VAL A O 1
ATOM 746 N N . LYS A 1 98 ? -21.903 0.522 6.582 1.00 97.81 98 LYS A N 1
ATOM 747 C CA . LYS A 1 98 ? -22.929 0.175 7.587 1.00 97.81 98 LYS A CA 1
ATOM 748 C C . LYS A 1 98 ? -22.840 1.030 8.853 1.00 97.81 98 LYS A C 1
ATOM 750 O O . LYS A 1 98 ? -23.861 1.299 9.475 1.00 97.81 98 LYS A O 1
ATOM 755 N N . ARG A 1 99 ? -21.632 1.458 9.227 1.00 97.69 99 ARG A N 1
ATOM 756 C CA . ARG A 1 99 ? -21.357 2.318 10.392 1.00 97.69 99 ARG A CA 1
ATOM 757 C C . ARG A 1 99 ? -21.392 3.810 10.067 1.00 97.69 99 ARG A C 1
ATOM 759 O O . ARG A 1 99 ? -20.904 4.628 10.852 1.00 97.69 99 ARG A O 1
ATOM 766 N N . ASN A 1 100 ? -21.984 4.166 8.927 1.00 97.50 100 ASN A N 1
ATOM 767 C CA . ASN A 1 100 ? -22.140 5.539 8.473 1.00 97.50 100 ASN A CA 1
ATOM 768 C C . ASN A 1 100 ? -20.787 6.255 8.304 1.00 97.50 100 ASN A C 1
ATOM 770 O O . ASN A 1 100 ? -20.631 7.395 8.727 1.00 97.50 100 ASN A O 1
ATOM 774 N N . TYR A 1 101 ? -19.779 5.586 7.738 1.00 98.44 101 TYR A N 1
ATOM 775 C CA . TYR A 1 101 ? -18.572 6.252 7.238 1.00 98.44 101 TYR A CA 1
ATOM 776 C C . TYR A 1 101 ? -18.721 6.570 5.754 1.00 98.44 101 TYR A C 1
ATOM 778 O O . TYR A 1 101 ? -19.152 5.724 4.969 1.00 98.44 101 TYR A O 1
ATOM 786 N N . ASN A 1 102 ? -18.288 7.767 5.362 1.00 98.00 102 ASN A N 1
ATOM 787 C CA . ASN A 1 102 ? -18.365 8.218 3.979 1.00 98.00 102 ASN A CA 1
ATOM 788 C C . ASN A 1 102 ? -17.143 7.734 3.193 1.00 98.00 102 ASN A C 1
ATOM 790 O O . ASN A 1 102 ? -16.111 8.403 3.137 1.00 98.00 102 ASN A O 1
ATOM 794 N N . ILE A 1 103 ? -17.243 6.556 2.580 1.00 98.12 103 ILE A N 1
ATOM 795 C CA . ILE A 1 103 ? -16.210 6.080 1.656 1.00 98.12 103 ILE A CA 1
ATOM 796 C C . ILE A 1 103 ? -16.332 6.843 0.340 1.00 98.12 103 ILE A C 1
ATOM 798 O O . ILE A 1 103 ? -17.406 6.915 -0.250 1.00 98.12 103 ILE A O 1
ATOM 802 N N . ILE A 1 104 ? -15.219 7.374 -0.164 1.00 97.19 104 ILE A N 1
ATOM 803 C CA . ILE A 1 104 ? -15.191 7.973 -1.499 1.00 97.19 104 ILE A CA 1
ATOM 804 C C . ILE A 1 104 ? -15.562 6.894 -2.518 1.00 97.19 104 ILE A C 1
ATOM 806 O O . ILE A 1 104 ? -14.916 5.850 -2.550 1.00 97.19 104 ILE A O 1
ATOM 810 N N . SER A 1 105 ? -16.568 7.166 -3.357 1.00 94.31 105 SER A N 1
ATOM 811 C CA . SER A 1 105 ? -17.188 6.228 -4.315 1.00 94.31 105 SER A CA 1
ATOM 812 C C . SER A 1 105 ? -18.032 5.096 -3.706 1.00 94.31 105 SER A C 1
ATOM 814 O O . SER A 1 105 ? -18.306 4.115 -4.391 1.00 94.31 105 SER A O 1
ATOM 816 N N . ASP A 1 106 ? -18.443 5.218 -2.437 1.00 93.75 106 ASP A N 1
ATOM 817 C CA . ASP A 1 106 ? -19.345 4.286 -1.732 1.00 93.75 106 ASP A CA 1
ATOM 818 C C . ASP A 1 106 ? -18.829 2.835 -1.621 1.00 93.75 106 ASP A C 1
ATOM 820 O O . ASP A 1 106 ? -19.568 1.909 -1.279 1.00 93.75 106 ASP A O 1
ATOM 824 N N . GLY A 1 107 ? -17.536 2.608 -1.880 1.00 95.75 107 GLY A N 1
ATOM 825 C CA . GLY A 1 107 ? -16.945 1.275 -1.854 1.00 95.75 107 GLY A CA 1
ATOM 826 C C . GLY A 1 107 ? -15.489 1.221 -2.313 1.00 95.75 107 GLY A C 1
ATOM 827 O O . GLY A 1 107 ? -14.720 2.168 -2.158 1.00 95.75 107 GLY A O 1
ATOM 828 N N . THR A 1 108 ? -15.087 0.063 -2.839 1.00 98.19 108 THR A N 1
ATOM 829 C CA . THR A 1 108 ? -13.763 -0.146 -3.436 1.00 98.19 108 THR A CA 1
ATOM 830 C C . THR A 1 108 ? -13.758 -1.328 -4.402 1.00 98.19 108 THR A C 1
ATOM 832 O O . THR A 1 108 ? -14.377 -2.366 -4.148 1.00 98.19 108 THR A O 1
ATOM 835 N N . ASP A 1 109 ? -12.981 -1.196 -5.475 1.00 97.25 109 ASP A N 1
ATOM 836 C CA . ASP A 1 109 ? -12.682 -2.276 -6.421 1.00 97.25 109 ASP A CA 1
ATOM 837 C C . ASP A 1 109 ? -11.259 -2.835 -6.284 1.00 97.25 109 ASP A C 1
ATOM 839 O O . ASP A 1 109 ? -10.898 -3.812 -6.957 1.00 97.25 109 ASP A O 1
ATOM 843 N N . ASN A 1 110 ? -10.446 -2.239 -5.406 1.00 98.06 110 ASN A N 1
ATOM 844 C CA . ASN A 1 110 ? -9.029 -2.552 -5.247 1.00 98.06 110 ASN A CA 1
ATOM 845 C C . ASN A 1 110 ? -8.673 -2.913 -3.789 1.00 98.06 110 ASN A C 1
ATOM 847 O O . ASN A 1 110 ? -9.471 -3.510 -3.076 1.00 98.06 110 ASN A O 1
ATOM 851 N N . HIS A 1 111 ? -7.433 -2.654 -3.378 1.00 98.38 111 HIS A N 1
ATOM 852 C CA . HIS A 1 111 ? -6.859 -3.060 -2.095 1.00 98.38 111 HIS A CA 1
ATOM 853 C C . HIS A 1 111 ? -7.003 -2.005 -0.984 1.00 98.38 111 HIS A C 1
ATOM 855 O O . HIS A 1 111 ? -6.469 -2.199 0.110 1.00 98.38 111 HIS A O 1
ATOM 861 N N . MET A 1 112 ? -7.636 -0.864 -1.266 1.00 98.12 112 MET A N 1
ATOM 862 C CA . MET A 1 112 ? -7.756 0.248 -0.329 1.00 98.12 112 MET A CA 1
ATOM 863 C C . MET A 1 112 ? -9.079 0.996 -0.437 1.00 98.12 112 MET A C 1
ATOM 865 O O . MET A 1 112 ? -9.799 0.876 -1.422 1.00 98.12 112 MET A O 1
ATOM 869 N N . MET A 1 113 ? -9.362 1.809 0.572 1.00 98.19 113 MET A N 1
ATOM 870 C CA . MET A 1 113 ? -10.467 2.762 0.595 1.00 98.19 113 MET A CA 1
ATOM 871 C C . MET A 1 113 ? -9.995 4.088 1.183 1.00 98.19 113 MET A C 1
ATOM 873 O O . MET A 1 113 ? -9.138 4.125 2.073 1.00 98.19 113 MET A O 1
ATOM 877 N N . LEU A 1 114 ? -10.560 5.171 0.661 1.00 98.56 114 LEU A N 1
ATOM 878 C CA . LEU A 1 114 ? -10.403 6.519 1.185 1.00 98.56 114 LEU A CA 1
ATOM 879 C C . LEU A 1 114 ? -11.717 6.915 1.846 1.00 98.56 114 LEU A C 1
ATOM 881 O O . LEU A 1 114 ? -12.769 6.803 1.221 1.00 98.56 114 LEU A O 1
ATOM 885 N N . ILE A 1 115 ? -11.645 7.352 3.094 1.00 98.62 115 ILE A N 1
ATOM 886 C CA . ILE A 1 115 ? -12.809 7.685 3.907 1.00 98.62 115 ILE A CA 1
ATOM 887 C C . ILE A 1 115 ? -12.749 9.167 4.246 1.00 98.62 115 ILE A C 1
ATOM 889 O O . ILE A 1 115 ? -11.720 9.642 4.724 1.00 98.62 115 ILE A O 1
ATOM 893 N N . ASP A 1 116 ? -13.844 9.873 4.000 1.00 98.56 116 ASP A N 1
ATOM 894 C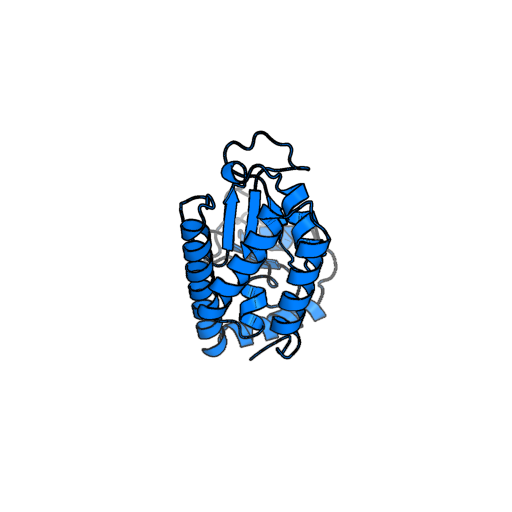 CA . ASP A 1 116 ? -14.087 11.228 4.480 1.00 98.56 116 ASP A CA 1
ATOM 895 C C . ASP A 1 116 ? -14.651 11.172 5.903 1.00 98.56 116 ASP A C 1
ATOM 897 O O . ASP A 1 116 ? -15.655 10.507 6.159 1.00 98.56 116 ASP A O 1
ATOM 901 N N . LEU A 1 117 ? -13.978 11.848 6.833 1.00 98.50 117 LEU A N 1
ATOM 902 C CA . LEU A 1 117 ? -14.308 11.848 8.256 1.00 98.50 117 LEU A CA 1
ATOM 903 C C . LEU A 1 117 ? -15.082 13.095 8.696 1.00 98.50 117 LEU A C 1
ATOM 905 O O . LEU A 1 117 ? -15.353 13.249 9.889 1.00 98.50 117 LEU A O 1
ATOM 909 N N . ARG A 1 118 ? -15.475 13.988 7.776 1.00 98.00 118 ARG A N 1
ATOM 910 C CA . ARG A 1 118 ? -16.262 15.188 8.121 1.00 98.00 118 ARG A CA 1
ATOM 911 C C . ARG A 1 118 ? -17.570 14.838 8.820 1.00 98.00 118 ARG A C 1
ATOM 913 O O . ARG A 1 118 ? -17.920 15.484 9.799 1.00 98.00 118 ARG A O 1
ATOM 920 N N . ASN A 1 119 ? -18.244 13.770 8.395 1.00 97.44 119 ASN A N 1
ATOM 921 C CA . ASN A 1 119 ? -19.472 13.301 9.042 1.00 97.44 119 ASN A CA 1
ATOM 922 C C . ASN A 1 119 ? -19.240 12.672 10.433 1.00 97.44 119 ASN A C 1
ATOM 924 O O . ASN A 1 119 ? -20.190 12.500 11.191 1.00 97.44 119 ASN A O 1
ATOM 928 N N . LYS A 1 120 ? -17.984 12.360 10.773 1.00 97.94 120 LYS A N 1
ATOM 929 C CA . LYS A 1 120 ? -17.534 11.908 12.096 1.00 97.94 120 LYS A CA 1
ATOM 930 C C . LYS A 1 120 ? -16.936 13.037 12.941 1.00 97.94 120 LYS A C 1
ATOM 932 O O . LYS A 1 120 ? -16.461 12.784 14.042 1.00 97.94 120 LYS A O 1
ATOM 937 N N . ASN A 1 121 ? -16.961 14.280 12.449 1.00 96.44 121 ASN A N 1
ATOM 938 C CA . ASN A 1 121 ? -16.480 15.475 13.150 1.00 96.44 121 ASN A CA 1
ATOM 939 C C . ASN A 1 121 ? -15.036 15.368 13.679 1.00 96.44 121 ASN A C 1
ATOM 941 O O . ASN A 1 121 ? -14.703 15.938 14.716 1.00 96.44 121 ASN A O 1
ATOM 945 N N . ILE A 1 122 ? -14.160 14.672 12.951 1.00 98.19 122 ILE A N 1
ATOM 946 C CA . ILE A 1 122 ? -12.741 14.514 13.298 1.00 98.19 122 ILE A CA 1
ATOM 947 C C . ILE A 1 122 ? -11.860 14.878 12.096 1.00 98.19 122 ILE A C 1
ATOM 949 O O . ILE A 1 122 ? -12.260 14.747 10.938 1.00 98.19 122 ILE A O 1
ATOM 953 N N . SER A 1 123 ? -10.659 15.405 12.341 1.00 98.50 123 SER A N 1
ATOM 954 C CA . SER A 1 123 ? -9.675 15.602 11.271 1.00 98.50 123 SER A CA 1
ATOM 955 C C . SER A 1 123 ? -8.933 14.308 10.936 1.00 98.50 123 SER A C 1
ATOM 957 O O . SER A 1 123 ? -8.806 13.419 11.776 1.00 98.50 123 SER A O 1
ATOM 959 N N . GLY A 1 124 ? -8.384 14.208 9.722 1.00 98.56 124 GLY A N 1
ATOM 960 C CA . GLY A 1 124 ? -7.533 13.078 9.347 1.00 98.56 124 GLY A CA 1
ATOM 961 C C . GLY A 1 124 ? -6.304 12.963 10.253 1.00 98.56 124 GLY A C 1
ATOM 962 O O . GLY A 1 124 ? -5.907 11.860 10.618 1.00 98.56 124 GLY A O 1
ATOM 963 N N . LYS A 1 125 ? -5.732 14.098 10.677 1.00 98.50 125 LYS A N 1
ATOM 964 C CA . LYS A 1 125 ? -4.618 14.161 11.632 1.00 98.50 125 LYS A CA 1
ATOM 965 C C . LYS A 1 125 ? -4.985 13.600 13.003 1.00 98.50 125 LYS A C 1
ATOM 967 O O . LYS A 1 125 ? -4.239 12.770 13.516 1.00 98.50 125 LYS A O 1
ATOM 972 N N . ASP A 1 126 ? -6.103 14.025 13.581 1.00 98.56 126 ASP A N 1
ATOM 973 C CA . ASP A 1 126 ? -6.503 13.569 14.918 1.00 98.56 126 ASP A CA 1
ATOM 974 C C . ASP A 1 126 ? -6.906 12.089 14.890 1.00 98.56 126 ASP A C 1
ATOM 976 O O . ASP A 1 126 ? -6.520 11.326 15.775 1.00 98.56 126 ASP A O 1
ATOM 980 N N . ALA A 1 127 ? -7.582 11.657 13.819 1.00 98.69 127 ALA A N 1
ATOM 981 C CA . ALA A 1 127 ? -7.896 10.254 13.568 1.00 98.69 127 ALA A CA 1
ATOM 982 C C . ALA A 1 127 ? -6.631 9.388 13.471 1.00 98.69 127 ALA A C 1
ATOM 984 O O . ALA A 1 127 ? -6.521 8.374 14.157 1.00 98.69 127 ALA A O 1
ATOM 985 N N . GLU A 1 128 ? -5.653 9.795 12.656 1.00 98.62 128 GLU A N 1
ATOM 986 C CA . GLU A 1 128 ? -4.365 9.103 12.515 1.00 98.62 128 GLU A CA 1
ATOM 987 C C . GLU A 1 128 ? -3.639 9.000 13.866 1.00 98.62 128 GLU A C 1
ATOM 989 O O . GLU A 1 128 ? -3.174 7.922 14.232 1.00 98.62 128 GLU A O 1
ATOM 994 N N . MET A 1 129 ? -3.592 10.086 14.646 1.00 98.50 129 MET A N 1
ATOM 995 C CA . MET A 1 129 ? -2.958 10.095 15.970 1.00 98.50 129 MET A CA 1
ATOM 996 C C . MET A 1 129 ? -3.653 9.156 16.964 1.00 98.50 129 MET A C 1
ATOM 998 O O . MET A 1 129 ? -2.975 8.404 17.669 1.00 98.50 129 MET A O 1
ATOM 1002 N N . ALA A 1 130 ? -4.986 9.176 17.025 1.00 98.69 130 ALA A N 1
ATOM 1003 C CA . ALA A 1 130 ? -5.756 8.304 17.910 1.00 98.69 130 ALA A CA 1
ATOM 1004 C C . ALA A 1 130 ? -5.595 6.822 17.533 1.00 98.69 130 ALA A C 1
ATOM 1006 O O . ALA A 1 130 ? -5.369 5.980 18.404 1.00 98.69 130 ALA A O 1
ATOM 1007 N N . LEU A 1 131 ? -5.626 6.502 16.235 1.00 98.75 131 LEU A N 1
ATOM 1008 C CA . LEU A 1 131 ? -5.412 5.143 15.729 1.00 98.75 131 LEU A CA 1
ATOM 1009 C C . LEU A 1 131 ? -4.002 4.635 16.043 1.00 98.75 131 LEU A C 1
ATOM 1011 O O . LEU A 1 131 ? -3.859 3.508 16.518 1.00 98.75 131 LEU A O 1
ATOM 1015 N N . VAL A 1 132 ? -2.971 5.472 15.887 1.00 98.50 132 VAL A N 1
ATOM 1016 C CA . VAL A 1 132 ? -1.591 5.111 16.257 1.00 98.50 132 VAL A CA 1
ATOM 1017 C C . VAL A 1 132 ? -1.477 4.783 17.746 1.00 98.50 132 VAL A C 1
ATOM 1019 O O . VAL A 1 132 ? -0.836 3.794 18.095 1.00 98.50 132 VAL A O 1
ATOM 1022 N N . LYS A 1 133 ? -2.131 5.544 18.635 1.00 98.50 133 LYS A N 1
ATOM 1023 C CA . LYS A 1 133 ? -2.167 5.217 20.074 1.00 98.50 133 LYS A CA 1
ATOM 1024 C C . LYS A 1 133 ? -2.797 3.841 20.346 1.00 98.50 133 LYS A C 1
ATOM 1026 O O . LYS A 1 133 ? -2.403 3.177 21.305 1.00 98.50 133 LYS A O 1
ATOM 1031 N N . ALA A 1 134 ? -3.735 3.408 19.503 1.00 98.69 134 ALA A N 1
ATOM 1032 C CA . ALA A 1 134 ? -4.384 2.099 19.564 1.00 98.69 134 ALA A CA 1
ATOM 1033 C C . ALA A 1 134 ? -3.597 0.961 18.872 1.00 98.69 134 ALA A C 1
ATOM 1035 O O . ALA A 1 134 ? -4.123 -0.143 18.752 1.00 98.69 134 ALA A O 1
ATOM 1036 N N . ASP A 1 135 ? -2.366 1.204 18.404 1.00 98.50 135 ASP A N 1
ATOM 1037 C CA . ASP A 1 135 ? -1.580 0.298 17.544 1.00 98.50 135 ASP A CA 1
ATOM 1038 C C . ASP A 1 135 ? -2.262 -0.047 16.202 1.00 98.50 135 ASP A C 1
ATOM 1040 O O . ASP A 1 135 ? -1.989 -1.079 15.586 1.00 98.50 135 ASP A O 1
ATOM 1044 N N . ILE A 1 136 ? -3.118 0.846 15.698 1.00 98.69 136 ILE A N 1
ATOM 1045 C CA . ILE A 1 136 ? -3.717 0.759 14.362 1.00 98.69 136 ILE A CA 1
ATOM 1046 C C . ILE A 1 136 ? -3.015 1.770 13.456 1.00 98.69 136 ILE A C 1
ATOM 1048 O O . ILE A 1 136 ? -3.152 2.981 13.608 1.00 98.69 136 ILE A O 1
ATOM 1052 N N . THR A 1 137 ? -2.252 1.285 12.478 1.00 98.25 137 THR A N 1
ATOM 1053 C CA . THR A 1 137 ? -1.560 2.170 11.532 1.00 98.25 137 THR A CA 1
ATOM 1054 C C . THR A 1 137 ?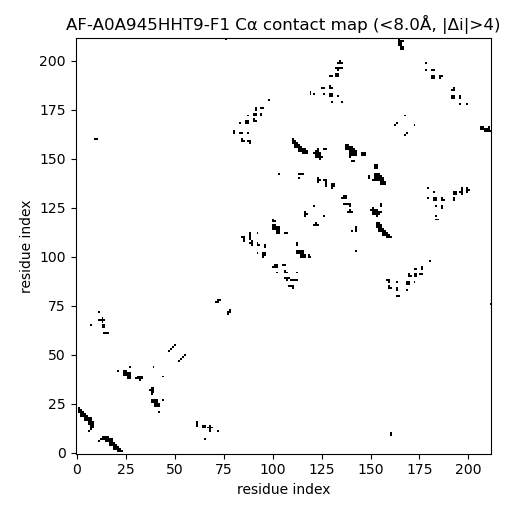 -2.438 2.454 10.319 1.00 98.25 137 THR A C 1
ATOM 1056 O O . THR A 1 137 ? -2.731 1.563 9.524 1.00 98.25 137 THR A O 1
ATOM 1059 N N . ALA A 1 138 ? -2.808 3.719 10.156 1.00 97.62 138 ALA A N 1
ATOM 1060 C CA . ALA A 1 138 ? -3.487 4.257 8.985 1.00 97.62 138 ALA A CA 1
ATOM 1061 C C . ALA A 1 138 ? -2.815 5.570 8.572 1.00 97.62 138 ALA A C 1
ATOM 1063 O O . ALA A 1 138 ? -1.933 6.060 9.274 1.00 97.62 138 ALA A O 1
ATOM 1064 N N . ASN A 1 139 ? -3.196 6.126 7.424 1.00 96.75 139 ASN A N 1
ATOM 1065 C CA . ASN A 1 139 ? -2.604 7.369 6.941 1.00 96.75 139 ASN A CA 1
ATOM 1066 C C . ASN A 1 139 ? -3.677 8.422 6.677 1.00 96.75 139 ASN A C 1
ATOM 1068 O O . ASN A 1 139 ? -4.629 8.149 5.939 1.00 96.75 139 ASN A O 1
ATOM 1072 N N . LYS A 1 140 ? -3.500 9.618 7.251 1.00 97.94 140 LYS A N 1
ATOM 1073 C CA . LYS A 1 140 ? -4.326 10.784 6.920 1.00 97.94 140 LYS A CA 1
ATOM 1074 C C . LYS A 1 140 ? -4.158 11.130 5.447 1.00 97.94 140 LYS A C 1
ATOM 1076 O O . LYS A 1 140 ? -3.055 11.027 4.905 1.00 97.94 140 LYS A O 1
ATOM 1081 N N . ASN A 1 141 ? -5.241 11.515 4.793 1.00 98.25 141 ASN A N 1
ATOM 1082 C CA . ASN A 1 141 ? -5.226 11.773 3.364 1.00 98.25 141 ASN A CA 1
ATOM 1083 C C . ASN A 1 141 ? -6.261 12.834 3.000 1.00 98.25 141 ASN A C 1
ATOM 1085 O O . ASN A 1 141 ? -7.332 12.892 3.600 1.00 98.25 141 ASN A O 1
ATOM 1089 N N . MET A 1 142 ? -5.951 13.650 1.994 1.00 97.88 142 MET A N 1
ATOM 1090 C CA . MET A 1 142 ? -6.931 14.597 1.469 1.00 97.88 142 MET A CA 1
ATOM 1091 C C . MET A 1 142 ? -8.083 13.858 0.787 1.00 97.88 142 MET A C 1
ATOM 1093 O O . MET A 1 142 ? -7.897 12.780 0.212 1.00 97.88 142 MET A O 1
ATOM 1097 N N . VAL A 1 143 ? -9.259 14.470 0.830 1.00 98.12 143 VAL A N 1
ATOM 1098 C CA . VAL A 1 143 ? -10.481 13.999 0.159 1.00 98.12 143 VAL A CA 1
ATOM 1099 C C . VAL A 1 143 ? -10.930 14.996 -0.916 1.00 98.12 143 VAL A C 1
ATOM 1101 O O . VAL A 1 143 ? -10.403 16.108 -0.986 1.00 98.12 143 VAL A O 1
ATOM 1104 N N . PRO A 1 144 ? -11.874 14.637 -1.803 1.00 97.62 144 PRO A N 1
ATOM 1105 C CA . PRO A 1 144 ? -12.455 15.598 -2.734 1.00 97.62 144 PRO A CA 1
ATOM 1106 C C . PRO A 1 144 ? -13.047 16.806 -2.000 1.00 97.62 144 PRO A C 1
ATOM 1108 O O . PRO A 1 144 ? -13.800 16.651 -1.033 1.00 97.62 144 PRO A O 1
ATOM 1111 N N . PHE A 1 145 ? -12.709 18.005 -2.484 1.00 96.38 145 PHE A N 1
ATOM 1112 C CA . PHE A 1 145 ? -13.143 19.277 -1.896 1.00 96.38 145 PHE A CA 1
ATOM 1113 C C . PHE A 1 145 ? -12.814 19.374 -0.395 1.00 96.38 145 PHE A C 1
ATOM 1115 O O . PHE A 1 145 ? -13.653 19.791 0.404 1.00 96.38 145 PHE A O 1
ATOM 1122 N N . ASP A 1 146 ? -11.621 18.912 -0.005 1.00 97.38 146 ASP A N 1
ATOM 1123 C CA . ASP A 1 146 ? -11.130 19.045 1.368 1.00 97.38 146 ASP A CA 1
ATOM 1124 C C . ASP A 1 146 ? -11.005 20.531 1.735 1.00 97.38 146 ASP A C 1
ATOM 1126 O O . ASP A 1 146 ? -10.368 21.308 1.022 1.00 97.38 146 ASP A O 1
ATOM 1130 N N . ASP A 1 147 ? -11.624 20.917 2.844 1.00 95.00 147 ASP A N 1
ATOM 1131 C CA . ASP A 1 147 ? -11.589 22.262 3.417 1.00 95.00 147 ASP A CA 1
ATOM 1132 C C . ASP A 1 147 ? -10.419 22.448 4.400 1.00 95.00 147 ASP A C 1
ATOM 1134 O O . ASP A 1 147 ? -10.169 23.557 4.878 1.00 95.00 147 ASP A O 1
ATOM 1138 N N . LYS A 1 148 ? -9.664 21.377 4.685 1.00 96.00 148 LYS A N 1
ATOM 1139 C CA . LYS A 1 148 ? -8.482 21.390 5.555 1.00 96.00 148 LYS A CA 1
ATOM 1140 C C . LYS A 1 148 ? -7.184 21.365 4.749 1.00 96.00 148 LYS A C 1
ATOM 1142 O O . LYS A 1 148 ? -7.113 20.919 3.607 1.00 96.00 148 LYS A O 1
ATOM 1147 N N . SER A 1 149 ? -6.104 21.825 5.381 1.00 97.12 149 SER A N 1
ATOM 1148 C CA . SER A 1 149 ? -4.775 21.839 4.761 1.00 97.12 149 SER A CA 1
ATOM 1149 C C . SER A 1 149 ? -4.194 20.425 4.594 1.00 97.12 149 SER A C 1
ATOM 1151 O O . SER A 1 149 ? -4.564 19.520 5.349 1.00 97.12 149 SER A O 1
ATOM 1153 N N . PRO A 1 150 ? -3.192 20.229 3.713 1.00 95.81 150 PRO A N 1
ATOM 1154 C CA . PRO A 1 150 ? -2.497 18.945 3.560 1.00 95.81 150 PRO A CA 1
ATOM 1155 C C . PRO A 1 150 ? -1.841 18.400 4.845 1.00 95.81 150 PRO A C 1
ATOM 1157 O O . PRO A 1 150 ? -1.542 17.212 4.929 1.00 95.81 150 PRO A O 1
ATOM 1160 N N . PHE A 1 151 ? -1.612 19.246 5.858 1.00 95.81 151 PHE A N 1
ATOM 1161 C CA . PHE A 1 151 ? -1.050 18.833 7.149 1.00 95.81 151 PHE A CA 1
ATOM 1162 C C . PHE A 1 151 ? -2.099 18.286 8.126 1.00 95.81 151 PHE A C 1
ATOM 1164 O O . PHE A 1 151 ? -1.742 17.564 9.060 1.00 95.81 151 PHE A O 1
ATOM 1171 N N . ILE A 1 152 ? -3.372 18.639 7.929 1.00 97.44 152 ILE A N 1
ATOM 1172 C CA . ILE A 1 152 ? -4.485 18.259 8.805 1.00 97.44 152 ILE A CA 1
ATOM 1173 C C . ILE A 1 152 ? -5.373 17.231 8.100 1.00 97.44 152 ILE A C 1
ATOM 1175 O O . ILE A 1 152 ? -5.544 16.130 8.619 1.00 97.44 152 ILE A O 1
ATOM 1179 N N . THR A 1 153 ? -5.852 17.554 6.893 1.00 98.12 153 THR A N 1
ATOM 1180 C CA . THR A 1 153 ? -6.748 16.754 6.036 1.00 98.12 153 THR A CA 1
ATOM 1181 C C . THR A 1 153 ? -8.084 16.377 6.683 1.00 98.12 153 THR A C 1
ATOM 1183 O O . THR A 1 153 ? -8.237 16.400 7.909 1.00 98.12 153 THR A O 1
ATOM 1186 N N . SER A 1 154 ? -9.059 16.003 5.865 1.00 98.31 154 SER A N 1
ATOM 1187 C CA . SER A 1 154 ? -10.367 15.524 6.329 1.00 98.31 154 SER A CA 1
ATOM 1188 C C . SER A 1 154 ? -10.576 14.024 6.155 1.00 98.31 154 SER A C 1
ATOM 1190 O O . SER A 1 154 ? -11.610 13.512 6.575 1.00 98.31 154 SER A O 1
ATOM 1192 N N . GLY A 1 155 ? -9.615 13.303 5.573 1.00 98.31 155 GLY A N 1
ATOM 1193 C CA . GLY A 1 155 ? -9.758 11.876 5.319 1.00 98.31 155 GLY A CA 1
ATOM 1194 C C . GLY A 1 155 ? -8.709 10.988 5.960 1.00 98.31 155 GLY A C 1
ATOM 1195 O O . GLY A 1 155 ? -7.648 11.417 6.417 1.00 98.31 155 GLY A O 1
ATOM 1196 N N . ILE A 1 156 ? -9.017 9.698 5.932 1.00 98.62 156 ILE A N 1
ATOM 1197 C CA . ILE A 1 156 ? -8.137 8.612 6.349 1.00 98.62 156 ILE A CA 1
ATOM 1198 C C . ILE A 1 156 ? -8.179 7.507 5.295 1.00 98.62 156 ILE A C 1
ATOM 1200 O O . ILE A 1 156 ? -9.207 7.254 4.661 1.00 98.62 156 ILE A O 1
ATOM 1204 N N . ARG A 1 157 ? -7.043 6.850 5.075 1.00 98.62 157 ARG A N 1
ATOM 1205 C CA . ARG A 1 157 ? -6.900 5.798 4.071 1.00 98.62 157 ARG A CA 1
ATOM 1206 C C . ARG A 1 157 ? -6.496 4.482 4.715 1.00 98.62 157 ARG A C 1
ATOM 1208 O O . ARG A 1 157 ? -5.465 4.412 5.387 1.00 98.62 157 ARG A O 1
ATOM 1215 N N . PHE A 1 158 ? -7.258 3.436 4.416 1.00 98.56 158 PHE A N 1
ATOM 1216 C CA . PHE A 1 158 ? -6.996 2.067 4.858 1.00 98.56 158 PHE A CA 1
ATOM 1217 C C . PHE A 1 158 ? -6.707 1.161 3.668 1.00 98.56 158 PHE A C 1
ATOM 1219 O O . PHE A 1 158 ? -7.248 1.360 2.581 1.00 98.56 158 PHE A O 1
ATOM 1226 N N . GLY A 1 159 ? -5.863 0.153 3.877 1.00 98.31 159 GLY A N 1
ATOM 1227 C CA . GLY A 1 159 ? -5.587 -0.881 2.888 1.00 98.31 159 GLY A CA 1
ATOM 1228 C C . GLY A 1 159 ? -5.372 -2.237 3.542 1.00 98.31 159 GLY A C 1
ATOM 1229 O O . GLY A 1 159 ? -4.889 -2.326 4.668 1.00 98.31 159 GLY A O 1
ATOM 1230 N N . THR A 1 160 ? -5.723 -3.294 2.824 1.00 98.56 160 THR A N 1
ATOM 1231 C CA . THR A 1 160 ? -5.721 -4.676 3.321 1.00 98.56 160 THR A CA 1
ATOM 1232 C C . THR A 1 160 ? -4.471 -5.532 3.032 1.00 98.56 160 THR A C 1
ATOM 1234 O O . THR A 1 160 ? -4.306 -6.518 3.747 1.00 98.56 160 THR A O 1
ATOM 1237 N N . PRO A 1 161 ? -3.530 -5.205 2.108 1.00 98.19 161 PRO A N 1
ATOM 1238 C CA . PRO A 1 161 ? -2.416 -6.106 1.763 1.00 98.19 161 PRO A CA 1
ATOM 1239 C C . PRO A 1 161 ? -1.584 -6.620 2.947 1.00 98.19 161 PRO A C 1
ATOM 1241 O O . PRO A 1 161 ? -1.278 -7.810 3.036 1.00 98.19 161 PRO A O 1
ATOM 1244 N N . ALA A 1 162 ? -1.232 -5.731 3.880 1.00 97.38 162 ALA A N 1
ATOM 1245 C CA . ALA A 1 162 ? -0.355 -6.073 4.998 1.00 97.38 162 ALA A CA 1
ATOM 1246 C C . ALA A 1 162 ? -1.019 -7.045 5.984 1.00 97.38 162 ALA A C 1
ATOM 1248 O O . ALA A 1 162 ? -0.398 -8.014 6.408 1.00 97.38 162 ALA A O 1
ATOM 1249 N N . ILE A 1 163 ? -2.291 -6.819 6.322 1.00 97.62 163 ILE A N 1
ATOM 1250 C CA . ILE A 1 163 ? -3.029 -7.694 7.239 1.00 97.62 163 ILE A CA 1
ATOM 1251 C C . ILE A 1 163 ? -3.432 -9.010 6.565 1.00 97.62 163 ILE A C 1
ATOM 1253 O O . ILE A 1 163 ? -3.369 -10.057 7.202 1.00 97.62 163 ILE A O 1
ATOM 1257 N N . THR A 1 164 ? -3.735 -8.999 5.263 1.00 98.12 164 THR A N 1
ATOM 1258 C CA . THR A 1 164 ? -3.963 -10.234 4.499 1.00 98.12 164 THR A CA 1
ATOM 1259 C C . THR A 1 164 ? -2.700 -11.094 4.445 1.00 98.12 164 THR A C 1
ATOM 1261 O O . THR A 1 164 ? -2.786 -12.303 4.616 1.00 98.12 164 THR A O 1
ATOM 1264 N N . THR A 1 165 ? -1.512 -10.487 4.317 1.00 97.25 165 THR A N 1
ATOM 1265 C CA . THR A 1 165 ? -0.225 -11.215 4.394 1.00 97.25 165 THR A CA 1
ATOM 1266 C C . THR A 1 165 ? -0.036 -11.927 5.742 1.00 97.25 165 THR A C 1
ATOM 1268 O O . THR A 1 165 ? 0.674 -12.923 5.819 1.00 97.25 165 THR A O 1
ATOM 1271 N N . ARG A 1 166 ? -0.699 -11.461 6.808 1.00 97.25 166 ARG A N 1
ATOM 1272 C CA . ARG A 1 166 ? -0.708 -12.103 8.136 1.00 97.25 166 ARG A CA 1
ATOM 1273 C C . ARG A 1 166 ? -1.866 -13.094 8.329 1.00 97.25 166 ARG A C 1
ATOM 1275 O O . ARG A 1 166 ? -2.142 -13.504 9.457 1.00 97.25 166 ARG A O 1
ATOM 1282 N N . GLY A 1 167 ? -2.554 -13.464 7.248 1.00 96.38 167 GLY A N 1
ATOM 1283 C CA . GLY A 1 167 ? -3.610 -14.477 7.237 1.00 96.38 167 GLY A CA 1
ATOM 1284 C C . GLY A 1 167 ? -4.973 -14.004 7.740 1.00 96.38 167 GLY A C 1
ATOM 1285 O O . GLY A 1 167 ? -5.756 -14.832 8.195 1.00 96.38 167 GLY A O 1
ATOM 1286 N N . LEU A 1 168 ? -5.254 -12.698 7.734 1.00 97.50 168 LEU A N 1
ATOM 1287 C CA . LEU A 1 168 ? -6.601 -12.210 8.045 1.00 97.50 168 LEU A CA 1
ATOM 1288 C C . LEU A 1 168 ? -7.518 -12.356 6.829 1.00 97.50 168 LEU A C 1
A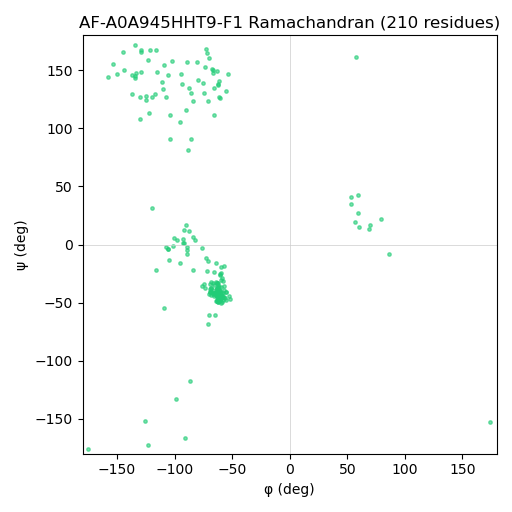TOM 1290 O O . LEU A 1 168 ? -7.101 -12.062 5.702 1.00 97.50 168 LEU A O 1
ATOM 1294 N N . ILE A 1 169 ? -8.770 -12.731 7.078 1.00 97.69 169 ILE A N 1
ATOM 1295 C CA . ILE A 1 169 ? -9.820 -12.910 6.068 1.00 97.69 169 ILE A CA 1
ATOM 1296 C C . ILE A 1 169 ? -11.042 -12.020 6.385 1.00 97.69 169 ILE A C 1
ATOM 1298 O O . ILE A 1 169 ? -10.988 -11.130 7.241 1.00 97.69 169 ILE A O 1
ATOM 1302 N N . GLU A 1 170 ? -12.141 -12.175 5.645 1.00 97.75 170 GLU A N 1
ATOM 1303 C CA . GLU A 1 170 ? -13.249 -11.212 5.611 1.00 97.75 170 GLU A CA 1
ATOM 1304 C C . GLU A 1 170 ? -13.971 -11.030 6.948 1.00 97.75 170 GLU A C 1
ATOM 1306 O O . GLU A 1 170 ? -14.433 -9.923 7.232 1.00 97.75 170 GLU A O 1
ATOM 1311 N N . ASN A 1 171 ? -14.072 -12.088 7.758 1.00 95.88 171 ASN A N 1
ATOM 1312 C CA . ASN A 1 171 ? -14.692 -12.064 9.088 1.00 95.88 171 ASN A CA 1
ATOM 1313 C C . ASN A 1 171 ? -13.928 -11.131 10.048 1.00 95.88 171 ASN A C 1
ATOM 1315 O O . ASN A 1 171 ? -14.543 -10.377 10.803 1.00 95.88 171 ASN A O 1
ATOM 1319 N N . GLU A 1 172 ? -12.593 -11.127 9.997 1.00 97.88 172 GLU A N 1
ATOM 1320 C CA . GLU A 1 172 ? -11.775 -10.243 10.821 1.00 97.88 172 GLU A CA 1
ATOM 1321 C C . GLU A 1 172 ? -11.858 -8.790 10.360 1.00 97.88 172 GLU A C 1
ATOM 1323 O O . GLU A 1 172 ? -11.632 -7.894 11.171 1.00 97.88 172 GLU A O 1
ATOM 1328 N N . MET A 1 173 ? -12.223 -8.519 9.101 1.00 98.56 173 MET A N 1
ATOM 1329 C CA . MET A 1 173 ? -12.388 -7.140 8.630 1.00 98.56 173 MET A CA 1
ATOM 1330 C C . MET A 1 173 ? -13.503 -6.427 9.388 1.00 98.56 173 MET A C 1
ATOM 1332 O O . MET A 1 173 ? -13.339 -5.267 9.754 1.00 98.56 173 MET A O 1
ATOM 1336 N N . THR A 1 174 ? -14.598 -7.128 9.694 1.00 97.88 174 THR A N 1
ATOM 1337 C CA . THR A 1 174 ? -15.682 -6.578 10.514 1.00 97.88 174 THR A CA 1
ATOM 1338 C C . THR A 1 174 ? -15.198 -6.220 11.918 1.00 97.88 174 THR A C 1
ATOM 1340 O O . THR A 1 174 ? -15.492 -5.135 12.416 1.00 97.88 174 THR A O 1
ATOM 1343 N N . LEU A 1 175 ? -14.402 -7.096 12.541 1.00 98.12 175 LEU A N 1
ATOM 1344 C CA . LEU A 1 175 ? -13.805 -6.831 13.851 1.00 98.12 175 LEU A CA 1
ATOM 1345 C C . LEU A 1 175 ? -12.821 -5.654 13.799 1.00 98.12 175 LEU A C 1
ATOM 1347 O O . LEU A 1 175 ? -12.835 -4.806 14.683 1.00 98.12 175 LEU A O 1
ATOM 1351 N N . ILE A 1 176 ? -11.975 -5.575 12.773 1.00 98.62 176 ILE A N 1
ATOM 1352 C CA . ILE A 1 176 ? -11.029 -4.465 12.616 1.00 98.62 176 ILE A CA 1
ATOM 1353 C C . ILE A 1 176 ? -11.772 -3.138 12.477 1.00 98.62 176 ILE A C 1
ATOM 1355 O O . ILE A 1 176 ? -11.395 -2.166 13.128 1.00 98.62 176 ILE A O 1
ATOM 1359 N N . VAL A 1 177 ? -12.831 -3.093 11.668 1.00 98.75 177 VAL A N 1
ATOM 1360 C CA . VAL A 1 177 ? -13.640 -1.880 11.516 1.00 98.75 177 VAL A CA 1
ATOM 1361 C C . VAL A 1 177 ? -14.315 -1.498 12.833 1.00 98.75 177 VAL A C 1
ATOM 1363 O O . VAL A 1 177 ? -14.341 -0.317 13.155 1.00 98.75 177 VAL A O 1
ATOM 1366 N N . ASP A 1 178 ? -14.769 -2.460 13.641 1.00 98.62 178 ASP A N 1
ATOM 1367 C CA . ASP A 1 178 ? -15.287 -2.185 14.990 1.00 98.62 178 ASP A CA 1
ATOM 1368 C C . ASP A 1 178 ? -14.245 -1.527 15.909 1.00 98.62 178 ASP A C 1
ATOM 1370 O O . ASP A 1 178 ? -14.551 -0.576 16.629 1.00 98.62 178 ASP A O 1
ATOM 1374 N N . LEU A 1 179 ? -13.000 -2.007 15.873 1.00 98.81 179 LEU A N 1
ATOM 1375 C CA . LEU A 1 179 ? -11.904 -1.432 16.657 1.00 98.81 179 LEU A CA 1
ATOM 1376 C C . LEU A 1 179 ? -11.547 -0.022 16.175 1.00 98.81 179 LEU A C 1
ATOM 1378 O O . LEU A 1 179 ? -11.332 0.865 16.999 1.00 98.81 179 LEU A O 1
ATOM 1382 N N . ILE A 1 180 ? -11.518 0.195 14.858 1.00 98.81 180 ILE A N 1
ATOM 1383 C CA . ILE A 1 180 ? -11.294 1.517 14.258 1.00 98.81 180 ILE A CA 1
ATOM 1384 C C . ILE A 1 180 ? -12.402 2.477 14.682 1.00 98.81 180 ILE A C 1
ATOM 1386 O O . ILE A 1 180 ? -12.112 3.571 15.156 1.00 98.81 180 ILE A O 1
ATOM 1390 N N . ASP A 1 181 ? -13.656 2.055 14.559 1.00 98.75 181 ASP A N 1
ATOM 1391 C CA . ASP A 1 181 ? -14.826 2.862 14.887 1.00 98.75 181 ASP A CA 1
ATOM 1392 C C . ASP A 1 181 ? -14.820 3.300 16.353 1.00 98.75 181 ASP A C 1
ATOM 1394 O O . ASP A 1 181 ? -14.934 4.488 16.650 1.00 98.75 181 ASP A O 1
ATOM 1398 N N . LYS A 1 182 ? -14.533 2.369 17.272 1.00 98.69 182 LYS A N 1
ATOM 1399 C CA . LYS A 1 182 ? -14.359 2.683 18.698 1.00 98.69 182 LYS A CA 1
ATOM 1400 C C . LYS A 1 182 ? -13.301 3.751 18.941 1.00 98.69 182 LYS A C 1
ATOM 1402 O O . LYS A 1 182 ? -13.518 4.611 19.788 1.00 98.69 182 LYS A O 1
ATOM 1407 N N . VAL A 1 183 ? -12.178 3.710 18.224 1.00 98.75 183 VAL A N 1
ATOM 1408 C CA . VAL A 1 183 ? -11.112 4.713 18.368 1.00 98.75 183 VAL A CA 1
ATOM 1409 C C . VAL A 1 183 ? -11.539 6.063 17.809 1.00 98.75 183 VAL A C 1
ATOM 1411 O O . VAL A 1 183 ? -11.282 7.075 18.450 1.00 98.75 183 VAL A O 1
ATOM 1414 N N . ILE A 1 184 ? -12.195 6.098 16.649 1.00 98.56 184 ILE A N 1
ATOM 1415 C CA . ILE A 1 184 ? -12.645 7.349 16.026 1.00 98.56 184 ILE A CA 1
ATOM 1416 C C . ILE A 1 184 ? -13.690 8.056 16.899 1.00 98.56 184 ILE A C 1
ATOM 1418 O O . ILE A 1 184 ? -13.529 9.238 17.217 1.00 98.56 184 ILE A O 1
ATOM 1422 N N . GLU A 1 185 ? -14.707 7.327 17.362 1.00 98.19 185 GLU A N 1
ATOM 1423 C CA . GLU A 1 185 ? -15.768 7.867 18.227 1.00 98.19 185 GLU A CA 1
ATOM 1424 C C . GLU A 1 185 ? -15.233 8.293 19.611 1.00 98.19 185 GLU A C 1
ATOM 1426 O O . GLU A 1 185 ? -15.802 9.164 20.264 1.00 98.19 185 GLU A O 1
ATOM 1431 N N . ASN A 1 186 ? -14.100 7.729 20.053 1.00 98.31 186 ASN A N 1
ATOM 1432 C CA . ASN A 1 186 ? -13.486 7.998 21.359 1.00 98.31 186 ASN A CA 1
ATOM 1433 C C . ASN A 1 186 ? -12.066 8.582 21.250 1.00 98.31 186 ASN A C 1
ATOM 1435 O O . ASN A 1 186 ? -11.233 8.348 22.125 1.00 98.31 186 ASN A O 1
ATOM 1439 N N . HIS A 1 187 ? -11.773 9.358 20.204 1.00 97.69 187 HIS A N 1
ATOM 1440 C CA . HIS A 1 187 ? -10.408 9.803 19.877 1.00 97.69 187 HIS A CA 1
ATOM 1441 C C . HIS A 1 187 ? -9.710 10.638 20.972 1.00 97.69 187 HIS A C 1
ATOM 1443 O O . HIS A 1 187 ? -8.482 10.717 20.988 1.00 97.69 187 HIS A O 1
ATOM 1449 N N . ASN A 1 188 ? -10.473 11.216 21.909 1.00 97.31 188 ASN A N 1
ATOM 1450 C CA . ASN A 1 188 ? -9.961 11.959 23.071 1.00 97.31 188 ASN A CA 1
ATOM 1451 C C . ASN A 1 188 ? -9.981 11.159 24.389 1.00 97.31 188 ASN A C 1
ATOM 1453 O O . ASN A 1 188 ? -9.584 11.680 25.428 1.00 97.31 188 ASN A O 1
ATOM 1457 N N . ASN A 1 189 ? -10.459 9.913 24.380 1.00 98.19 189 ASN A N 1
ATOM 1458 C CA . ASN A 1 189 ? -10.560 9.072 25.569 1.00 98.19 189 ASN A CA 1
ATOM 1459 C C . ASN A 1 189 ? -9.453 8.012 25.567 1.00 98.19 189 ASN A C 1
ATOM 1461 O O . ASN A 1 189 ? -9.620 6.895 25.070 1.00 98.19 189 ASN A O 1
ATOM 1465 N N . ASP A 1 190 ? -8.318 8.358 26.175 1.00 97.75 190 ASP A N 1
ATOM 1466 C CA . ASP A 1 190 ? -7.145 7.482 26.228 1.00 97.75 190 ASP A CA 1
ATOM 1467 C C . ASP A 1 190 ? -7.436 6.128 26.909 1.00 97.75 190 ASP A C 1
ATOM 1469 O O . ASP A 1 190 ? -6.832 5.119 26.545 1.00 97.75 190 ASP A O 1
ATOM 1473 N N . ASN A 1 191 ? -8.395 6.055 27.842 1.00 98.31 191 ASN A N 1
ATOM 1474 C CA . ASN A 1 191 ? -8.763 4.788 28.483 1.00 98.31 191 ASN A CA 1
ATOM 1475 C C . ASN A 1 191 ? -9.417 3.811 27.494 1.00 98.31 191 ASN A C 1
ATOM 1477 O O . ASN A 1 191 ? -9.081 2.625 27.497 1.00 98.31 191 ASN A O 1
ATOM 1481 N N . GLU A 1 192 ? -10.322 4.289 26.636 1.00 98.44 192 GLU A N 1
ATOM 1482 C CA . GLU A 1 192 ? -10.941 3.454 25.596 1.00 98.44 192 GLU A CA 1
ATOM 1483 C C . GLU A 1 192 ? -9.928 3.067 24.518 1.00 98.44 192 GLU A C 1
ATOM 1485 O O . GLU A 1 192 ? -9.843 1.897 24.138 1.00 98.44 192 GLU A O 1
ATOM 1490 N N . ILE A 1 193 ? -9.071 4.003 24.108 1.00 98.69 193 ILE A N 1
ATOM 1491 C CA . ILE A 1 193 ? -7.979 3.739 23.162 1.00 98.69 193 ILE A CA 1
ATOM 1492 C C . ILE A 1 193 ? -7.046 2.639 23.694 1.00 98.69 193 ILE A C 1
ATOM 1494 O O . ILE A 1 193 ? -6.684 1.726 22.953 1.00 98.69 193 ILE A O 1
ATOM 1498 N N . MET A 1 194 ? -6.706 2.652 24.987 1.00 98.50 194 MET A N 1
ATOM 1499 C CA . MET A 1 194 ? -5.871 1.610 25.600 1.00 98.50 194 MET A CA 1
ATOM 1500 C C . MET A 1 194 ? -6.566 0.245 25.678 1.00 98.50 194 MET A C 1
ATOM 1502 O O . MET A 1 194 ? -5.901 -0.788 25.557 1.00 98.50 194 MET A O 1
ATOM 1506 N N . LYS A 1 1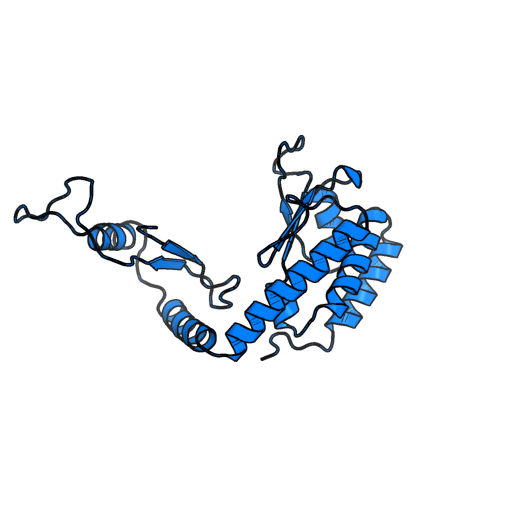95 ? -7.894 0.199 25.848 1.00 98.62 195 LYS A N 1
ATOM 1507 C CA . LYS A 1 195 ? -8.659 -1.059 25.748 1.00 98.62 195 LYS A CA 1
ATOM 1508 C C . LYS A 1 195 ? -8.624 -1.605 24.322 1.00 98.62 195 LYS A C 1
ATOM 1510 O O . LYS A 1 195 ? -8.359 -2.794 24.140 1.00 98.62 195 LYS A O 1
ATOM 1515 N N . VAL A 1 196 ? -8.820 -0.744 23.319 1.00 98.75 196 VAL A N 1
ATOM 1516 C CA . VAL A 1 196 ? -8.709 -1.134 21.905 1.00 98.75 196 VAL A CA 1
ATOM 1517 C C . VAL A 1 196 ? -7.299 -1.630 21.595 1.00 98.75 196 VAL A C 1
ATOM 1519 O O . VAL A 1 196 ? -7.163 -2.711 21.028 1.00 98.75 196 VAL A O 1
ATOM 1522 N N . LYS A 1 197 ? -6.256 -0.926 22.052 1.00 98.75 197 LYS A N 1
ATOM 1523 C CA . LYS A 1 197 ? -4.851 -1.337 21.901 1.00 98.75 197 LYS A CA 1
ATOM 1524 C C . LYS A 1 197 ? -4.613 -2.763 22.393 1.00 98.75 197 LYS A C 1
ATOM 1526 O O . LYS A 1 197 ? -3.989 -3.560 21.695 1.00 98.75 197 LYS A O 1
ATOM 1531 N N . LYS A 1 198 ? -5.115 -3.117 23.582 1.00 98.62 198 LYS A N 1
ATOM 1532 C CA . LYS A 1 198 ? -5.004 -4.491 24.107 1.00 98.62 198 LYS A CA 1
ATOM 1533 C C . LYS A 1 198 ? -5.660 -5.496 23.165 1.00 98.62 198 LYS A C 1
ATOM 1535 O O . LYS A 1 198 ? -5.038 -6.497 22.824 1.00 98.62 198 LYS A O 1
ATOM 1540 N N . ARG A 1 199 ? -6.863 -5.189 22.673 1.00 98.31 199 ARG A N 1
ATOM 1541 C CA . ARG A 1 199 ? -7.599 -6.071 21.763 1.00 98.31 199 ARG A CA 1
ATOM 1542 C C . ARG A 1 199 ? -6.926 -6.234 20.397 1.00 98.31 199 ARG A C 1
ATOM 1544 O O . ARG A 1 199 ? -6.906 -7.341 19.867 1.00 98.31 199 ARG A O 1
ATOM 1551 N N . VAL A 1 200 ? -6.355 -5.161 19.848 1.00 98.31 200 VAL A N 1
ATOM 1552 C CA . VAL A 1 200 ? -5.547 -5.192 18.615 1.00 98.31 200 VAL A CA 1
ATOM 1553 C C . VAL A 1 200 ? -4.337 -6.102 18.806 1.00 98.31 200 VAL A C 1
ATOM 1555 O O . VAL A 1 200 ? -4.084 -6.978 17.981 1.00 98.31 200 VAL A O 1
ATOM 1558 N N . ASN A 1 201 ? -3.618 -5.939 19.917 1.00 98.19 201 ASN A N 1
ATOM 1559 C CA . ASN A 1 201 ? -2.450 -6.760 20.217 1.00 98.19 201 ASN A CA 1
ATOM 1560 C C . ASN A 1 201 ? -2.822 -8.236 20.401 1.00 98.19 201 ASN A C 1
ATOM 1562 O O . ASN A 1 201 ? -2.166 -9.088 19.815 1.00 98.19 201 ASN A O 1
ATOM 1566 N N . GLU A 1 202 ? -3.900 -8.553 21.122 1.00 97.75 202 GLU A N 1
ATOM 1567 C CA . GLU A 1 202 ? -4.420 -9.924 21.241 1.00 97.75 202 GLU A CA 1
ATOM 1568 C C . GLU A 1 202 ? -4.760 -10.542 19.878 1.00 97.75 202 GLU A C 1
ATOM 1570 O O . GLU A 1 202 ? -4.374 -11.675 19.607 1.00 97.75 202 GLU A O 1
ATOM 1575 N N . LEU A 1 203 ? -5.433 -9.793 18.995 1.00 96.56 203 LEU A N 1
ATOM 1576 C CA . LEU A 1 203 ? -5.815 -10.270 17.660 1.00 96.56 203 LEU A CA 1
ATOM 1577 C C . LEU A 1 203 ? -4.600 -10.606 16.778 1.00 96.56 203 LEU A C 1
ATOM 1579 O O . LEU A 1 203 ? -4.676 -11.497 15.926 1.00 96.56 203 LEU A O 1
ATOM 1583 N N . MET A 1 204 ? -3.497 -9.872 16.953 1.00 96.94 204 MET A N 1
ATOM 1584 C CA . MET A 1 204 ? -2.332 -9.925 16.068 1.00 96.94 204 MET A CA 1
ATOM 1585 C C . MET A 1 204 ? -1.128 -10.676 16.650 1.00 96.94 204 MET A C 1
ATOM 1587 O O . MET A 1 204 ? -0.200 -10.962 15.891 1.00 96.94 204 MET A O 1
ATOM 1591 N N . LYS A 1 205 ? -1.101 -10.974 17.956 1.00 95.62 205 LYS A N 1
ATOM 1592 C CA . LYS A 1 205 ? 0.071 -11.519 18.666 1.00 95.62 205 LYS A CA 1
ATOM 1593 C C . LYS A 1 205 ? 0.554 -12.850 18.093 1.00 95.62 205 LYS A C 1
ATOM 1595 O O . LYS A 1 205 ? 1.737 -12.978 17.800 1.00 95.62 205 LYS A O 1
ATOM 1600 N N . ASP A 1 206 ? -0.354 -13.801 17.898 1.00 93.00 206 ASP A N 1
ATOM 1601 C CA . ASP A 1 206 ? 0.001 -15.181 17.532 1.00 93.00 206 ASP A CA 1
ATOM 1602 C C . ASP A 1 206 ? 0.019 -15.418 16.011 1.00 93.00 206 ASP A C 1
ATOM 1604 O O . ASP A 1 206 ? 0.221 -16.534 15.538 1.00 93.00 206 ASP A O 1
ATOM 1608 N N . ARG A 1 207 ? -0.189 -14.361 15.217 1.00 94.19 207 ARG A N 1
ATOM 1609 C CA . ARG A 1 207 ? -0.193 -14.445 13.753 1.00 94.19 207 ARG A CA 1
ATOM 1610 C C . ARG A 1 207 ? 1.215 -14.279 13.199 1.00 94.19 207 ARG A C 1
ATOM 1612 O O . ARG A 1 207 ? 1.907 -13.318 13.544 1.00 94.19 207 ARG A O 1
ATOM 1619 N N . SER A 1 208 ? 1.603 -15.131 12.255 1.00 94.62 208 SER A N 1
ATOM 1620 C CA . SER A 1 208 ? 2.851 -14.976 11.503 1.00 94.62 208 SER A CA 1
ATOM 1621 C C . SER A 1 208 ? 2.952 -13.589 10.853 1.00 94.62 208 SER A C 1
ATOM 1623 O O . SER A 1 208 ? 1.951 -12.982 10.463 1.00 94.62 208 SER A O 1
ATOM 1625 N N . LEU A 1 209 ? 4.173 -13.059 10.746 1.00 91.19 209 LEU A N 1
ATOM 1626 C CA . LEU A 1 209 ? 4.424 -11.816 10.003 1.00 91.19 209 LEU A CA 1
ATOM 1627 C C . LEU A 1 209 ? 4.234 -12.017 8.494 1.00 91.19 209 LEU A C 1
ATOM 1629 O O . LEU A 1 209 ? 3.744 -11.118 7.815 1.00 91.19 209 LEU A O 1
ATOM 1633 N N . PHE A 1 210 ? 4.576 -13.210 8.008 1.00 89.94 210 PHE A N 1
ATOM 1634 C CA . PHE A 1 210 ? 4.332 -13.673 6.649 1.00 89.94 210 PHE A CA 1
ATOM 1635 C C . PHE A 1 210 ? 3.678 -15.048 6.746 1.00 89.94 210 PHE A C 1
ATOM 1637 O O . PHE A 1 210 ? 4.318 -16.005 7.180 1.00 89.94 210 PHE A O 1
ATOM 1644 N N . ASN A 1 211 ? 2.388 -15.114 6.435 1.00 83.56 211 ASN A N 1
ATOM 1645 C CA . ASN A 1 211 ? 1.649 -16.359 6.309 1.00 83.56 211 ASN A CA 1
ATOM 1646 C C . ASN A 1 211 ? 1.649 -16.726 4.821 1.00 83.56 211 ASN A C 1
ATOM 1648 O O . ASN A 1 211 ? 1.014 -16.023 4.030 1.00 83.56 211 ASN A O 1
ATOM 1652 N N . TYR A 1 212 ? 2.458 -17.723 4.460 1.00 66.06 212 TYR A N 1
ATOM 1653 C CA . TYR A 1 212 ? 2.530 -18.270 3.105 1.00 66.06 212 TYR A CA 1
ATOM 1654 C C . TYR A 1 212 ? 1.431 -19.308 2.922 1.00 66.06 212 TYR A C 1
ATOM 1656 O O . TYR A 1 212 ? 1.281 -20.145 3.841 1.00 66.06 212 TYR A O 1
#

Sequence (212 aa):
CHVVTTTTHKTLRGPRGGLILMGEDFENPFGLKLKNGSLKKMSSLINLAVFPGNQGGPLEHVIAAKAIAFREALTDDFMNYMVQVRQNAKSMAKEFVKRNYNIISDGTDNHMMLIDLRNKNISGKDAEMALVKADITANKNMVPFDDKSPFITSGIRFGTPAITTRGLIENEMTLIVDLIDKVIENHNNDNEIMKVKKRVNELMKDRSLFNY

Solvent-accessible surface area (backbone atoms only — not comparable to full-atom values): 11665 Å² total; per-residue (Å²): 128,73,63,49,74,48,63,34,44,59,92,59,66,25,46,89,51,74,50,81,45,61,85,70,84,46,71,40,92,79,75,51,55,46,97,86,67,47,69,34,44,38,60,57,53,52,48,39,48,45,47,78,59,76,43,76,86,80,62,62,72,54,54,54,43,38,54,54,28,50,57,50,60,71,36,69,69,42,52,53,50,54,52,50,19,36,49,24,25,40,37,33,37,53,45,38,46,76,70,73,44,49,37,59,88,78,39,55,93,45,45,45,43,47,30,44,28,66,90,69,78,43,43,8,42,58,45,33,53,30,30,46,71,20,76,40,89,58,42,54,32,79,44,91,89,49,91,50,53,96,85,41,15,32,5,39,39,50,67,27,54,70,54,34,36,33,66,54,51,47,75,53,25,48,54,51,48,51,50,49,48,55,29,59,81,34,53,87,39,65,71,60,26,50,53,41,23,52,51,50,46,64,73,50,64,88,44,50,83,71,51,128

Nearest PDB structures (foldseek):
  1eqb-assembly2_D  TM=9.466E-01  e=6.763E-21  Escherichia coli
  1dfo-assembly1_B  TM=9.473E-01  e=1.598E-20  Escherichia coli
  4n0w-assembly1_C  TM=9.516E-01  e=3.997E-20  Burkholderia cenocepacia J2315
  5vmb-assembly1_A  TM=9.482E-01  e=1.059E-19  Acinetobacter baumannii
  3gbx-assembly1_B  TM=9.489E-01  e=3.146E-19  Salmonella enterica subsp. enterica serovar Typhimurium

Foldseek 3Di:
DQKDKDFCCDLLNFDGDMDIDGDDKDFDPPCPDDPVSHGDIPVVVVVVCDPPNPDDDDPVVSVVRSVVSVVVCPDVVSVVLQVQLQQQQQLLLVLCVVVVWAWDVSGDRHFKTKTFCVVLVAWLVLLQVLCVLLVHHWHADADVPWPDDRVTHRIIMDGRNQVSQQVDGSVVSNVVSVLSVQSSNCSVPSVSSVVSSVVVCVVRVPTDSGDD

Radius of gyration: 21.82 Å; Cα contacts (8 Å, |Δi|>4): 313; chains: 1; bounding box: 49×42×67 Å

Mean predicted aligned error: 3.4 Å

Secondary structure (DSSP, 8-state):
--EEEEESSSTT---S-EEEEESS--B-TT--B-TTSPBPBHHHHHHHIIIIII--S--HHHHHHHHHHHHHHTSHHHHHHHHHHHHHHHHHHHHHHHTT-EEGGGS-SSSEEEEE-GGGT--HHHHHHHHHHTT---EEE--TT--S-TTT-SEEEEESHHHHHTT--HHHHHHHHHHHHHHHHTTT-HHHHHHHHHHHHHHHHTS-SS--

pLDDT: mean 97.22, std 2.78, range [66.06, 98.81]